Protein AF-A0A8T1V200-F1 (afdb_monomer_lite)

Foldseek 3Di:
DDPLVVLVVQCLPDLVSVLVSCLVPVDLVSVVVCVVVVRDDLVSLLVSLVVLLVVLLPDPDDDPSVVSSLSNNLSCLQVVSHDLVSLLVSLVVCVVSVSVSNNLSSLPRPPDDLVSLLVQLLVCQVVVVVVSNVSSVVSNVVPLVSLLVSLLVCLLVLSLSSVVVSCPPPSCDPVSLVSSLVNNVVNVSVVSVVSSVVD

Sequence (199 aa):
MNHEIYLYSNAQESTSSLVKVLEELPSTRIVKLLRTREQISRESFIRVFQDATRFILKSRHLSYDKRERISLIAILCKEGCVPLDVDENTFQVAAPKRSFPLVKVLLNDSRLSSAFITENLVSAVERGHVGMADTLYKKLRTSCDLIVEEFIKAATDGNIELIKYLSVKREINRETRLTALASAAMNGRDEVVKALKGL

Radius of gyration: 21.35 Å; chains: 1; bounding box: 55×30×60 Å

Structure (mmCIF, N/CA/C/O backbone):
data_AF-A0A8T1V200-F1
#
_entry.id   AF-A0A8T1V200-F1
#
loop_
_atom_site.group_PDB
_atom_site.id
_atom_site.type_symbol
_atom_site.label_atom_id
_atom_site.label_alt_id
_atom_site.label_comp_id
_atom_site.label_asym_id
_atom_site.label_entity_id
_atom_site.label_seq_id
_atom_site.pdbx_PDB_ins_code
_atom_site.Cartn_x
_atom_site.Cartn_y
_atom_site.Cartn_z
_atom_site.occupancy
_atom_site.B_iso_or_equiv
_atom_site.auth_seq_id
_atom_site.auth_comp_id
_atom_site.auth_asym_id
_atom_site.auth_atom_id
_atom_site.pdbx_PDB_model_num
ATOM 1 N N . MET A 1 1 ? -33.621 9.495 29.577 1.00 46.41 1 MET A N 1
ATOM 2 C CA . MET A 1 1 ? -32.282 9.002 29.969 1.00 46.41 1 MET A CA 1
ATOM 3 C C . MET A 1 1 ? -31.769 8.194 28.785 1.00 46.41 1 MET A C 1
ATOM 5 O O . MET A 1 1 ? -32.398 7.204 28.445 1.00 46.41 1 MET A O 1
ATOM 9 N N . ASN A 1 2 ? -30.786 8.708 28.039 1.00 48.47 2 ASN A N 1
ATOM 10 C CA . ASN A 1 2 ? -30.443 8.183 26.710 1.00 48.47 2 ASN A CA 1
ATOM 11 C C . ASN A 1 2 ? -29.865 6.766 26.805 1.00 48.47 2 ASN A C 1
ATOM 13 O O . ASN A 1 2 ? -28.943 6.550 27.584 1.00 48.47 2 ASN A O 1
ATOM 17 N N . HIS A 1 3 ? -30.354 5.844 25.970 1.00 56.53 3 HIS A N 1
ATOM 18 C CA . HIS A 1 3 ? -29.804 4.490 25.787 1.00 56.53 3 HIS A CA 1
ATOM 19 C C . HIS A 1 3 ? -28.275 4.506 25.597 1.00 56.53 3 HIS A C 1
ATOM 21 O O . HIS A 1 3 ? -27.561 3.666 26.133 1.00 56.53 3 HIS A O 1
ATOM 27 N N . GLU A 1 4 ? -27.766 5.548 24.930 1.00 52.66 4 GLU A N 1
ATOM 28 C CA . GLU A 1 4 ? -26.336 5.819 24.785 1.00 52.66 4 GLU A CA 1
ATOM 29 C C . GLU A 1 4 ? -25.618 5.910 26.152 1.00 52.66 4 GLU A C 1
ATOM 31 O O . GLU A 1 4 ? -24.604 5.251 26.341 1.00 52.66 4 GLU A O 1
ATOM 36 N N . ILE A 1 5 ? -26.165 6.635 27.142 1.00 52.75 5 ILE A N 1
ATOM 37 C CA . ILE A 1 5 ? -25.591 6.806 28.501 1.00 52.75 5 ILE A CA 1
ATOM 38 C C . ILE A 1 5 ? -25.517 5.484 29.277 1.00 52.75 5 ILE A C 1
ATOM 40 O O . ILE A 1 5 ? -24.547 5.273 29.999 1.00 52.75 5 ILE A O 1
ATOM 44 N N . TYR A 1 6 ? -26.488 4.586 29.098 1.00 56.22 6 TYR A N 1
ATOM 45 C CA . TYR A 1 6 ? -26.495 3.270 29.747 1.00 56.22 6 TYR A CA 1
ATOM 46 C C . TYR A 1 6 ? -25.455 2.311 29.143 1.00 56.22 6 TYR A C 1
ATOM 48 O O . TYR A 1 6 ? -24.745 1.615 29.865 1.00 56.22 6 TYR A O 1
ATOM 56 N N . LEU A 1 7 ? -25.297 2.320 27.817 1.00 55.44 7 LEU A N 1
ATOM 57 C CA . LEU A 1 7 ? -24.222 1.574 27.156 1.00 55.44 7 LEU A CA 1
ATOM 58 C C . LEU A 1 7 ? -22.831 2.122 27.535 1.00 55.44 7 LEU A C 1
ATOM 60 O O . LEU A 1 7 ? -21.886 1.348 27.691 1.00 55.44 7 LEU A O 1
ATOM 64 N N . TYR A 1 8 ? -22.710 3.438 27.758 1.00 55.16 8 TYR A N 1
ATOM 65 C CA . TYR A 1 8 ? -21.462 4.086 28.177 1.00 55.16 8 TYR A CA 1
ATOM 66 C C . TYR A 1 8 ? -20.955 3.647 29.561 1.00 55.16 8 TYR A C 1
ATOM 68 O O . TYR A 1 8 ? -19.741 3.552 29.728 1.00 55.16 8 TYR A O 1
ATOM 76 N N . SER A 1 9 ? -21.820 3.358 30.542 1.00 54.12 9 SER A N 1
ATOM 77 C CA . SER A 1 9 ? -21.360 2.881 31.861 1.00 54.12 9 SER A CA 1
ATOM 78 C C . SER A 1 9 ? -20.823 1.447 31.810 1.00 54.12 9 SER A C 1
ATOM 80 O O . SER A 1 9 ? -19.842 1.135 32.474 1.00 54.12 9 SER A O 1
ATOM 82 N N . ASN A 1 10 ? -21.395 0.591 30.956 1.00 54.72 10 ASN A N 1
ATOM 83 C CA . ASN A 1 10 ? -20.986 -0.817 30.831 1.00 54.72 10 ASN A CA 1
ATOM 84 C C . ASN A 1 10 ? -19.691 -1.012 30.016 1.00 54.72 10 ASN A C 1
ATOM 86 O O . ASN A 1 10 ? -19.032 -2.049 30.111 1.00 54.72 10 ASN A O 1
ATOM 90 N N . ALA A 1 11 ? -19.312 -0.019 29.209 1.00 52.81 11 ALA A N 1
ATOM 91 C CA . ALA A 1 11 ? -18.084 0.005 28.417 1.00 52.81 11 ALA A CA 1
ATOM 92 C C . ALA A 1 11 ? -16.794 0.068 29.267 1.00 52.81 11 ALA A C 1
ATOM 94 O O . ALA A 1 11 ? -15.734 -0.338 28.793 1.00 52.81 11 ALA A O 1
ATOM 95 N N . GLN A 1 12 ? -16.865 0.549 30.513 1.00 54.22 12 GLN A N 1
ATOM 96 C CA . GLN A 1 12 ? -15.690 0.735 31.375 1.00 54.22 12 GLN A CA 1
ATOM 97 C C . GLN A 1 12 ? -15.079 -0.576 31.906 1.00 54.22 12 GLN A C 1
ATOM 99 O O . GLN A 1 12 ? -13.937 -0.565 32.358 1.00 54.22 12 GLN A O 1
ATOM 104 N N . GLU A 1 13 ? -15.794 -1.706 31.838 1.00 53.69 13 GLU A N 1
ATOM 105 C CA . GLU A 1 13 ? -15.423 -2.912 32.597 1.00 53.69 13 GLU A CA 1
ATOM 106 C C . GLU A 1 13 ? -14.674 -3.991 31.791 1.00 53.69 13 GLU A C 1
ATOM 108 O O . GLU A 1 13 ? -13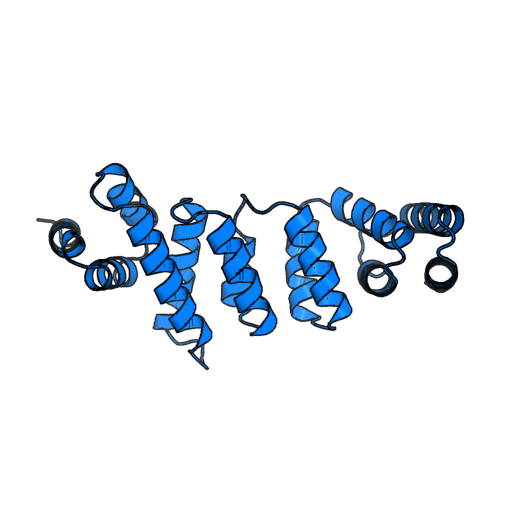.991 -4.825 32.383 1.00 53.69 13 GLU A O 1
ATOM 113 N N . SER A 1 14 ? -14.738 -4.008 30.448 1.00 64.12 14 SER A N 1
ATOM 114 C CA . SER A 1 14 ? -13.972 -4.981 29.645 1.00 64.12 14 SER A CA 1
ATOM 115 C C . SER A 1 14 ? -13.842 -4.615 28.159 1.00 64.12 14 SER A C 1
ATOM 117 O O . SER A 1 14 ? -14.705 -3.954 27.581 1.00 64.12 14 SER A O 1
ATOM 119 N N . THR A 1 15 ? -12.803 -5.131 27.486 1.00 61.62 15 THR A N 1
ATOM 120 C CA . THR A 1 15 ? -12.665 -5.049 26.015 1.00 61.62 15 THR A CA 1
ATOM 121 C C . THR A 1 15 ? -13.856 -5.665 25.278 1.00 61.62 15 THR A C 1
ATOM 123 O O . THR A 1 15 ? -14.227 -5.175 24.218 1.00 61.62 15 THR A O 1
ATOM 126 N N . SER A 1 16 ? -14.482 -6.702 25.843 1.00 64.50 16 SER A N 1
ATOM 127 C CA . SER A 1 16 ? -15.675 -7.358 25.288 1.00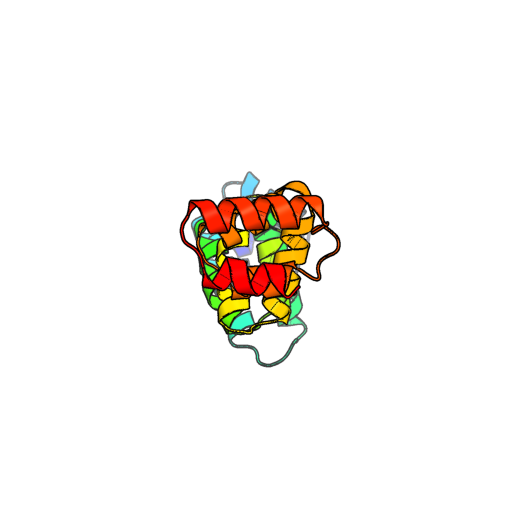 64.50 16 SER A CA 1
ATOM 128 C C . SER A 1 16 ? -16.896 -6.433 25.305 1.00 64.50 16 SER A C 1
ATOM 130 O O . SER A 1 16 ? -17.616 -6.333 24.313 1.00 64.50 16 SER A O 1
ATOM 132 N N . SER A 1 17 ? -17.086 -5.684 26.395 1.00 67.69 17 SER A N 1
ATOM 133 C CA . SER A 1 17 ? -18.144 -4.676 26.508 1.00 67.69 17 SER A CA 1
ATOM 134 C C . SER A 1 17 ? -17.929 -3.526 25.521 1.00 67.69 17 SER A C 1
ATOM 136 O O . SER A 1 17 ? -18.877 -3.086 24.880 1.00 67.69 17 SER A O 1
ATOM 138 N N . LEU A 1 18 ? -16.679 -3.084 25.331 1.00 69.75 18 LEU A N 1
ATOM 139 C CA . LEU A 1 18 ? -16.334 -2.057 24.341 1.00 69.75 18 LEU A CA 1
ATOM 140 C C . LEU A 1 18 ? -16.593 -2.488 22.904 1.00 69.75 18 LEU A C 1
ATOM 142 O O . LEU A 1 18 ? -17.130 -1.700 22.129 1.00 69.75 18 LEU A O 1
ATOM 146 N N . VAL A 1 19 ? -16.229 -3.725 22.554 1.00 64.75 19 VAL A N 1
ATOM 147 C CA . VAL A 1 19 ? -16.535 -4.290 21.236 1.00 64.75 19 VAL A CA 1
ATOM 148 C C . VAL A 1 19 ? -18.046 -4.287 21.015 1.00 64.75 19 VAL A C 1
ATOM 150 O O . VAL A 1 19 ? -18.479 -3.736 20.014 1.00 64.75 19 VAL A O 1
ATOM 153 N N . LYS A 1 20 ? -18.849 -4.774 21.972 1.00 68.62 20 LYS A N 1
ATOM 154 C CA . LYS A 1 20 ? -20.318 -4.783 21.847 1.00 68.62 20 LYS A CA 1
ATOM 155 C C . LYS A 1 20 ? -20.915 -3.388 21.665 1.00 68.62 20 LYS A C 1
ATOM 157 O O . LYS A 1 20 ? -21.710 -3.187 20.759 1.00 68.62 20 LYS A O 1
ATOM 162 N N . VAL A 1 21 ? -20.496 -2.407 22.466 1.00 71.00 21 VAL A N 1
ATOM 163 C CA . VAL A 1 21 ? -20.996 -1.023 22.353 1.00 71.00 21 VAL A CA 1
ATOM 164 C C . VAL A 1 21 ? -20.647 -0.406 20.993 1.00 71.00 21 VAL A C 1
ATOM 166 O O . VAL A 1 21 ? -21.454 0.311 20.404 1.00 71.00 21 VAL A O 1
ATOM 169 N N . LEU A 1 22 ? -19.445 -0.682 20.482 1.00 70.19 22 LEU A N 1
ATOM 170 C CA . LEU A 1 22 ? -18.987 -0.177 19.188 1.00 70.19 22 LEU A CA 1
ATOM 171 C C . LEU A 1 22 ? -19.569 -0.949 17.993 1.00 70.19 22 LEU A C 1
ATOM 173 O O . LEU A 1 22 ? -19.665 -0.378 16.908 1.00 70.19 22 LEU A O 1
ATOM 177 N N . GLU A 1 23 ? -19.951 -2.212 18.183 1.00 65.81 23 GLU A N 1
ATOM 178 C CA . GLU A 1 23 ? -20.675 -3.031 17.204 1.00 65.81 23 GLU A CA 1
ATOM 179 C C . GLU A 1 23 ? -22.155 -2.646 17.121 1.00 65.81 23 GLU A C 1
ATOM 181 O O . GLU A 1 23 ? -22.681 -2.541 16.020 1.00 65.81 23 GLU A O 1
ATOM 186 N N . GLU A 1 24 ? -22.814 -2.364 18.249 1.00 67.44 24 GLU A N 1
ATOM 187 C CA . GLU A 1 24 ? -24.224 -1.951 18.273 1.00 67.44 24 GLU A CA 1
ATOM 188 C C . GLU A 1 24 ? -24.435 -0.561 17.658 1.00 67.44 24 GLU A C 1
ATOM 190 O O . GLU A 1 24 ? -25.491 -0.282 17.089 1.00 67.44 24 GLU A O 1
ATOM 195 N N . LEU A 1 25 ? -23.441 0.330 17.768 1.00 64.19 25 LEU A N 1
ATOM 196 C CA . LEU A 1 25 ? -23.523 1.702 17.268 1.00 64.19 25 LEU A CA 1
ATOM 197 C C . LEU A 1 25 ? -22.182 2.175 16.660 1.00 64.19 25 LEU A C 1
ATOM 199 O O . LEU A 1 25 ? -21.516 3.053 17.223 1.00 64.19 25 LEU A O 1
ATOM 203 N N . PRO A 1 26 ? -21.763 1.660 15.488 1.00 63.88 26 PRO A N 1
ATOM 204 C CA . PRO A 1 26 ? -20.534 2.088 14.826 1.00 63.88 26 PRO A CA 1
ATOM 205 C C . PRO A 1 26 ? -20.693 3.521 14.302 1.00 63.88 26 PRO A C 1
ATOM 207 O O . PRO A 1 26 ? -21.166 3.769 13.193 1.00 63.88 26 PRO A O 1
ATOM 210 N N . SER A 1 27 ? -20.301 4.497 15.122 1.00 69.25 27 SER A N 1
ATOM 211 C CA . SER A 1 27 ? -20.426 5.922 14.818 1.00 69.25 27 SER A CA 1
ATOM 212 C C . SER A 1 27 ? -19.165 6.691 15.190 1.00 69.25 27 SER A C 1
ATOM 214 O O . SER A 1 27 ? -18.647 6.581 16.304 1.00 69.25 27 SER A O 1
ATOM 216 N N . THR A 1 28 ? -18.720 7.562 14.281 1.00 69.50 28 THR A N 1
ATOM 217 C CA . THR A 1 28 ? -17.643 8.536 14.535 1.00 69.50 28 THR A CA 1
ATOM 218 C C . THR A 1 28 ? -17.945 9.400 15.760 1.00 69.50 28 THR A C 1
ATOM 220 O O . THR A 1 28 ? -17.036 9.751 16.508 1.00 69.50 28 THR A O 1
ATOM 223 N N . ARG A 1 29 ? -19.227 9.703 16.016 1.00 69.50 29 ARG A N 1
ATOM 224 C CA . ARG A 1 29 ? -19.669 10.475 17.185 1.00 69.50 29 ARG A CA 1
ATOM 225 C C . ARG A 1 29 ? -19.367 9.743 18.491 1.00 69.50 29 ARG A C 1
ATOM 227 O O . ARG A 1 29 ? -18.877 10.361 19.430 1.00 69.50 29 ARG A O 1
ATOM 234 N N . ILE A 1 30 ? -19.618 8.436 18.533 1.00 72.12 30 ILE A N 1
ATOM 235 C CA . ILE A 1 30 ? -19.393 7.605 19.720 1.00 72.12 30 ILE A CA 1
ATOM 236 C C . ILE A 1 30 ? -17.898 7.441 19.965 1.00 72.12 30 ILE A C 1
ATOM 238 O O . ILE A 1 30 ? -17.448 7.677 21.080 1.00 72.12 30 ILE A O 1
ATOM 242 N N . VAL A 1 31 ? -17.112 7.152 18.926 1.00 76.56 31 VAL A N 1
ATOM 243 C CA . VAL A 1 31 ? -15.650 7.035 19.047 1.00 76.56 31 VAL A CA 1
ATOM 244 C C . VAL A 1 31 ? -15.018 8.337 19.550 1.00 76.56 31 VAL A C 1
ATOM 246 O O . VAL A 1 31 ? -14.194 8.304 20.464 1.00 76.56 31 VAL A O 1
ATOM 249 N N . LYS A 1 32 ? -15.455 9.497 19.041 1.00 73.56 32 LYS A N 1
ATOM 250 C CA . LYS A 1 32 ? -15.007 10.805 19.547 1.00 73.56 32 LYS A CA 1
ATOM 251 C C . LYS A 1 32 ? -15.391 11.027 21.008 1.00 73.56 32 LYS A C 1
ATOM 253 O O . LYS A 1 32 ? -14.535 11.422 21.790 1.00 73.56 32 LYS A O 1
ATOM 258 N N . LEU A 1 33 ? -16.638 10.740 21.391 1.00 72.50 33 LEU A N 1
ATOM 259 C CA . LEU A 1 33 ? -17.098 10.870 22.780 1.00 72.50 33 LEU A CA 1
ATOM 260 C C . LEU A 1 33 ? -16.287 9.993 23.740 1.00 72.50 33 LEU A C 1
ATOM 262 O O . LEU A 1 33 ? -15.877 10.464 24.799 1.00 72.50 33 LEU A O 1
ATOM 266 N N . LEU A 1 34 ? -16.017 8.749 23.343 1.00 73.56 34 LEU A N 1
ATOM 267 C CA . LEU A 1 34 ? -15.198 7.809 24.103 1.00 73.56 34 LEU A CA 1
ATOM 268 C C . LEU A 1 34 ? -13.750 8.293 24.263 1.00 73.56 34 LEU A C 1
ATOM 270 O O . LEU A 1 34 ? -13.156 8.100 25.320 1.00 73.56 34 LEU A O 1
ATOM 274 N N . ARG A 1 35 ? -13.199 8.962 23.243 1.00 72.44 35 ARG A N 1
ATOM 275 C CA . ARG A 1 35 ? -11.848 9.535 23.279 1.00 72.44 35 ARG A CA 1
ATOM 276 C C . ARG A 1 35 ? -11.765 10.798 24.141 1.00 72.44 35 ARG A C 1
ATOM 278 O O . ARG A 1 35 ? -10.820 10.954 24.901 1.00 72.44 35 ARG A O 1
ATOM 285 N N . THR A 1 36 ? -12.740 11.702 24.025 1.00 70.75 36 THR A N 1
ATOM 286 C CA . THR A 1 36 ? -12.745 13.000 24.726 1.00 70.75 36 THR A CA 1
ATOM 287 C C . THR A 1 36 ? -13.047 12.872 26.216 1.00 70.75 36 THR A C 1
ATOM 289 O O . THR A 1 36 ? -12.629 13.722 26.991 1.00 70.75 36 THR A O 1
ATOM 292 N N . ARG A 1 37 ? -13.759 11.824 26.642 1.00 64.31 37 ARG A N 1
ATOM 293 C CA . ARG A 1 37 ? -14.084 11.615 28.061 1.00 64.31 37 ARG A CA 1
ATOM 294 C C . ARG A 1 37 ? -12.975 10.923 28.869 1.00 64.31 37 ARG A C 1
ATOM 296 O O . ARG A 1 37 ? -13.247 10.533 29.994 1.00 64.31 37 ARG A O 1
ATOM 303 N N . GLU A 1 38 ? -11.771 10.750 28.312 1.00 60.12 38 GLU A N 1
ATOM 304 C CA . GLU A 1 38 ? -10.570 10.142 28.938 1.00 60.12 38 GLU A CA 1
ATOM 305 C C . GLU A 1 38 ? -10.728 8.719 29.518 1.00 60.12 38 GLU A C 1
ATOM 307 O O . GLU A 1 38 ? -9.787 8.161 30.072 1.00 60.12 38 GLU A O 1
ATOM 312 N N . GLN A 1 39 ? -11.882 8.070 29.353 1.00 65.00 39 GLN A N 1
ATOM 313 C CA . GLN A 1 39 ? -12.164 6.782 29.999 1.00 65.00 39 GLN A CA 1
ATOM 314 C C . GLN A 1 39 ? -11.653 5.557 29.230 1.00 65.00 39 GLN A C 1
ATOM 316 O O . GLN A 1 39 ? -11.651 4.457 29.778 1.00 65.00 39 GLN A O 1
ATOM 321 N N . ILE A 1 40 ? -11.222 5.709 27.973 1.00 72.12 40 ILE A N 1
ATOM 322 C CA . ILE A 1 40 ? -10.738 4.594 27.150 1.00 72.12 40 ILE A CA 1
ATOM 323 C C . ILE A 1 40 ? -9.321 4.870 26.672 1.00 72.12 40 ILE A C 1
ATOM 325 O O . ILE A 1 40 ? -9.066 5.806 25.914 1.00 72.12 40 ILE A O 1
ATOM 329 N N . SER A 1 41 ? -8.396 4.009 27.092 1.00 78.00 41 SER A N 1
ATOM 330 C CA . SER A 1 41 ? -7.002 4.078 26.675 1.00 78.00 41 SER A CA 1
ATOM 331 C C . SER A 1 41 ? -6.841 3.735 25.190 1.00 78.00 41 SER A C 1
ATOM 333 O O . SER A 1 41 ? -7.602 2.958 24.607 1.00 78.00 41 SER A O 1
ATOM 335 N N . ARG A 1 42 ? -5.781 4.267 24.574 1.00 81.38 42 ARG A N 1
ATOM 336 C CA . ARG A 1 42 ? -5.360 3.895 23.212 1.00 81.38 42 ARG A CA 1
ATOM 337 C C . ARG A 1 42 ? -5.205 2.378 23.052 1.00 81.38 42 ARG A C 1
ATOM 339 O O . ARG A 1 42 ? -5.590 1.816 22.033 1.00 81.38 42 ARG A O 1
ATOM 346 N N . GLU A 1 43 ? -4.697 1.726 24.091 1.00 84.06 43 GLU A N 1
ATOM 347 C CA . GLU A 1 43 ? -4.519 0.276 24.159 1.00 84.06 43 GLU A CA 1
ATOM 348 C C . GLU A 1 43 ? -5.848 -0.485 24.006 1.00 84.06 43 GLU A C 1
ATOM 350 O O . GLU A 1 43 ? -5.921 -1.484 23.292 1.00 84.06 43 GLU A O 1
ATOM 355 N N . SER A 1 44 ? -6.938 0.016 24.590 1.00 82.38 44 SER A N 1
ATOM 356 C CA . SER A 1 44 ? -8.267 -0.575 24.402 1.00 82.38 44 SER A CA 1
ATOM 357 C C . SER A 1 44 ? -8.739 -0.493 22.947 1.00 82.38 44 SER A C 1
ATOM 359 O O . SER A 1 44 ? -9.262 -1.479 22.425 1.00 82.38 44 SER A O 1
ATOM 361 N N . PHE A 1 45 ? -8.508 0.630 22.256 1.00 85.50 45 PHE A N 1
ATOM 362 C CA . PHE A 1 45 ? -8.836 0.754 20.829 1.00 85.50 45 PHE A CA 1
ATOM 363 C C . PHE A 1 45 ? -8.004 -0.191 19.956 1.00 85.50 45 PHE A C 1
ATOM 365 O O . PHE A 1 45 ? -8.553 -0.802 19.040 1.00 85.50 45 PHE A O 1
ATOM 372 N N . ILE A 1 46 ? -6.717 -0.372 20.269 1.00 88.00 46 ILE A N 1
ATOM 373 C CA . ILE A 1 46 ? -5.853 -1.342 19.580 1.00 88.00 46 ILE A CA 1
ATOM 374 C C . ILE A 1 46 ? -6.409 -2.762 19.739 1.00 88.00 46 ILE A C 1
ATOM 376 O O . ILE A 1 46 ? -6.523 -3.490 18.753 1.00 88.00 46 ILE A O 1
ATOM 380 N N . ARG A 1 47 ? -6.833 -3.155 20.945 1.00 86.69 47 ARG A N 1
ATOM 381 C CA . ARG A 1 47 ? -7.416 -4.488 21.179 1.00 86.69 47 ARG A CA 1
ATOM 382 C C . ARG A 1 47 ? -8.723 -4.700 20.421 1.00 86.69 47 ARG A C 1
ATOM 384 O O . ARG A 1 47 ? -8.891 -5.754 19.809 1.00 86.69 47 ARG A O 1
ATOM 391 N N . VAL A 1 48 ? -9.621 -3.710 20.427 1.00 87.19 48 VAL A N 1
ATOM 392 C CA . VAL A 1 48 ? -10.876 -3.736 19.648 1.00 87.19 48 VAL A CA 1
ATOM 393 C C . VAL A 1 48 ? -10.571 -3.905 18.158 1.00 87.19 48 VAL A C 1
ATOM 395 O O . VAL A 1 48 ? -11.133 -4.776 17.495 1.00 87.19 48 VAL A O 1
ATOM 398 N N . PHE A 1 49 ? -9.628 -3.119 17.642 1.00 90.94 49 PHE A N 1
ATOM 399 C CA . PHE A 1 49 ? -9.200 -3.170 16.250 1.00 90.94 49 PHE A CA 1
ATOM 400 C C . PHE A 1 49 ? -8.628 -4.541 15.864 1.00 90.94 49 PHE A C 1
ATOM 402 O O . PHE A 1 49 ? -9.001 -5.127 14.842 1.00 90.94 49 PHE A O 1
ATOM 409 N N . GLN A 1 50 ? -7.733 -5.084 16.690 1.00 90.75 50 GLN A N 1
ATOM 410 C CA . GLN A 1 50 ? -7.124 -6.393 16.466 1.00 90.75 50 GLN A CA 1
ATOM 411 C C . GLN A 1 50 ? -8.161 -7.517 16.540 1.00 90.75 50 GLN A C 1
ATOM 413 O O . GLN A 1 50 ? -8.081 -8.477 15.771 1.00 90.75 50 GLN A O 1
ATOM 418 N N . ASP A 1 51 ? -9.147 -7.414 17.435 1.00 89.19 51 ASP A N 1
ATOM 419 C CA . ASP A 1 51 ? -10.231 -8.389 17.529 1.00 89.19 51 ASP A CA 1
ATOM 420 C C . ASP A 1 51 ? -11.137 -8.376 16.294 1.00 89.19 51 ASP A C 1
ATOM 422 O O . ASP A 1 51 ? -11.370 -9.424 15.680 1.00 89.19 51 ASP A O 1
ATOM 426 N N . ALA A 1 52 ? -11.556 -7.186 15.858 1.00 90.12 52 ALA A N 1
ATOM 427 C CA . ALA A 1 52 ? -12.290 -6.991 14.612 1.00 90.12 52 ALA A CA 1
ATOM 428 C C . ALA A 1 52 ? -11.522 -7.574 13.415 1.00 90.12 52 ALA A C 1
ATOM 430 O O . ALA A 1 52 ? -12.065 -8.369 12.644 1.00 90.12 52 ALA A O 1
ATOM 431 N N . THR A 1 53 ? -10.227 -7.269 13.319 1.00 92.00 53 THR A N 1
ATOM 432 C CA . THR A 1 53 ? -9.331 -7.775 12.274 1.00 92.00 53 THR A CA 1
ATOM 433 C C . THR A 1 53 ? -9.246 -9.301 12.286 1.00 92.00 53 THR A C 1
ATOM 435 O O . THR A 1 53 ? -9.451 -9.946 11.254 1.00 92.00 53 THR A O 1
ATOM 438 N N . ARG A 1 54 ? -8.987 -9.913 13.450 1.00 91.06 54 ARG A N 1
ATOM 439 C CA . ARG A 1 54 ? -8.900 -11.376 13.590 1.00 91.06 54 ARG A CA 1
ATOM 440 C C . ARG A 1 54 ? -10.191 -12.059 13.152 1.00 91.06 54 ARG A C 1
ATOM 442 O O . ARG A 1 54 ? -10.119 -13.069 12.453 1.00 91.06 54 ARG A O 1
ATOM 449 N N . PHE A 1 55 ? -11.346 -11.512 13.526 1.00 89.38 55 PHE A N 1
ATOM 450 C CA . PHE A 1 55 ? -12.643 -12.025 13.091 1.00 89.38 55 PHE A CA 1
ATOM 451 C C . PHE A 1 55 ? -12.783 -11.959 11.565 1.00 89.38 55 PHE A C 1
ATOM 453 O O . PHE A 1 55 ? -13.004 -12.982 10.920 1.00 89.38 55 PHE A O 1
ATOM 460 N N . ILE A 1 56 ? -12.557 -10.785 10.962 1.00 91.06 56 ILE A N 1
ATOM 461 C CA . ILE A 1 56 ? -12.680 -10.571 9.509 1.00 91.06 56 ILE A CA 1
ATOM 462 C C . ILE A 1 56 ? -11.808 -11.554 8.722 1.00 91.06 56 ILE A C 1
ATOM 464 O O . ILE A 1 56 ? -12.256 -12.103 7.712 1.00 91.06 56 ILE A O 1
ATOM 468 N N . LEU A 1 57 ? -10.572 -11.775 9.176 1.00 90.25 57 LEU A N 1
ATOM 469 C CA . LEU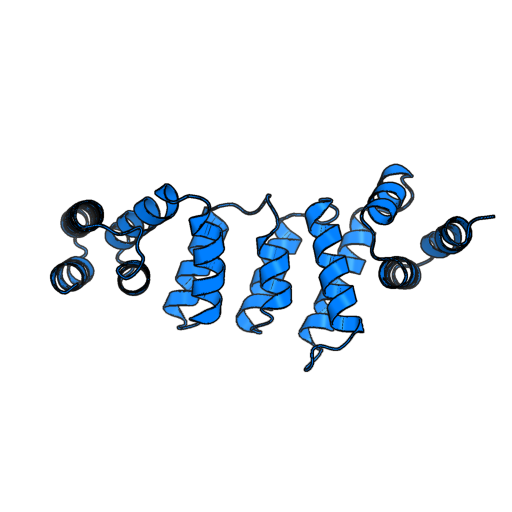 A 1 57 ? -9.608 -12.643 8.502 1.00 90.25 57 LEU A CA 1
ATOM 470 C C . LEU A 1 57 ? -9.887 -14.142 8.683 1.00 90.25 57 LEU A C 1
ATOM 472 O O . LEU A 1 57 ? -9.393 -14.934 7.881 1.00 90.25 57 LEU A O 1
ATOM 476 N N . LYS A 1 58 ? -10.637 -14.545 9.716 1.00 90.19 58 LYS A N 1
ATOM 477 C CA . LYS A 1 58 ? -11.086 -15.937 9.917 1.00 90.19 58 LYS A CA 1
ATOM 478 C C . LYS A 1 58 ? -12.398 -16.234 9.183 1.00 90.19 58 LYS A C 1
ATOM 480 O O . LYS A 1 58 ? -12.628 -17.371 8.774 1.00 90.19 58 LYS A O 1
ATOM 485 N N . SER A 1 59 ? -13.244 -15.225 8.990 1.00 86.19 59 SER A N 1
ATOM 486 C CA . SER A 1 59 ? -14.561 -15.378 8.371 1.00 86.19 59 SER A CA 1
ATOM 487 C C . SER A 1 59 ? -14.475 -15.637 6.865 1.00 86.19 59 SER A C 1
ATOM 489 O O . SER A 1 59 ? -14.020 -14.782 6.097 1.00 86.19 59 SER A O 1
ATOM 491 N N . ARG A 1 60 ? -14.984 -16.800 6.434 1.00 79.50 60 ARG A N 1
ATOM 492 C CA . ARG A 1 60 ? -14.997 -17.255 5.028 1.00 79.50 60 ARG A CA 1
ATOM 493 C C . ARG A 1 60 ? -15.944 -16.454 4.129 1.00 79.50 60 ARG A C 1
ATOM 495 O O . ARG A 1 60 ? -15.648 -16.261 2.956 1.00 79.50 60 ARG A O 1
ATOM 502 N N . HIS A 1 61 ? -17.049 -15.953 4.681 1.00 81.06 61 HIS A N 1
ATOM 503 C CA . HIS A 1 61 ? -18.088 -15.232 3.938 1.00 81.06 61 HIS A CA 1
ATOM 504 C C . HIS A 1 61 ? -18.256 -13.793 4.440 1.00 81.06 61 HIS A C 1
ATOM 506 O O . HIS A 1 61 ? -17.850 -13.453 5.552 1.00 81.06 61 HIS A O 1
ATOM 512 N N . LEU A 1 62 ? -18.843 -12.934 3.602 1.00 76.88 62 LEU A N 1
ATOM 513 C CA . LEU A 1 62 ? -19.182 -11.553 3.951 1.00 76.88 62 LEU A CA 1
ATOM 514 C C . LEU A 1 62 ? -20.521 -11.497 4.703 1.00 76.88 62 LEU A C 1
ATOM 516 O O . LEU A 1 62 ? -21.537 -11.098 4.132 1.00 76.88 62 LEU A O 1
ATOM 520 N N . SER A 1 63 ? -20.506 -11.920 5.970 1.00 84.94 63 SER A N 1
ATOM 521 C CA . SER A 1 63 ? -21.650 -11.800 6.882 1.00 84.94 63 SER A CA 1
ATOM 522 C C . SER A 1 63 ? -21.925 -10.343 7.269 1.00 84.94 63 SER A C 1
ATOM 524 O O . SER A 1 63 ? -21.097 -9.458 7.030 1.00 84.94 63 SER A O 1
ATOM 526 N N . TYR A 1 64 ? -23.092 -10.107 7.870 1.00 79.94 64 TYR A N 1
ATOM 527 C CA . TYR A 1 64 ? -23.462 -8.823 8.463 1.00 79.94 64 TYR A CA 1
ATOM 528 C C . TYR A 1 64 ? -22.406 -8.357 9.480 1.00 79.94 64 TYR A C 1
ATOM 530 O O . TYR A 1 64 ? -21.785 -7.317 9.268 1.00 79.94 64 TYR A O 1
ATOM 538 N N . ASP A 1 65 ? -22.057 -9.213 10.443 1.00 81.38 65 ASP A N 1
ATOM 539 C CA . ASP A 1 65 ? -21.042 -8.932 11.471 1.00 81.38 65 ASP A CA 1
ATOM 540 C C . ASP A 1 65 ? -19.676 -8.575 10.863 1.00 81.38 65 ASP A C 1
ATOM 542 O O . ASP A 1 65 ? -18.944 -7.712 11.351 1.00 81.38 65 ASP A O 1
ATOM 546 N N . LYS A 1 66 ? -19.312 -9.212 9.737 1.00 85.81 66 LYS A N 1
ATOM 547 C CA . LYS A 1 66 ? -18.066 -8.889 9.029 1.00 85.81 66 LYS A CA 1
ATOM 548 C C . LYS A 1 66 ? -18.105 -7.471 8.458 1.00 85.81 66 LYS A C 1
ATOM 550 O O . LYS A 1 66 ? -17.078 -6.798 8.476 1.00 85.81 66 LYS A O 1
ATOM 555 N N . ARG A 1 67 ? -19.252 -7.013 7.942 1.00 85.44 67 ARG A N 1
ATOM 556 C CA . ARG A 1 67 ? -19.413 -5.645 7.418 1.00 85.44 67 ARG A CA 1
ATOM 557 C C . ARG A 1 67 ? -19.365 -4.615 8.538 1.00 85.44 67 ARG A C 1
ATOM 559 O O . ARG A 1 67 ? -18.683 -3.611 8.372 1.00 85.44 67 ARG A O 1
ATOM 566 N N . GLU A 1 68 ? -20.015 -4.879 9.667 1.00 84.69 68 GLU A N 1
ATOM 567 C CA . GLU A 1 68 ? -19.963 -3.990 10.833 1.00 84.69 68 GLU A CA 1
ATOM 568 C C . GLU A 1 68 ? -18.540 -3.839 11.362 1.00 84.69 68 GLU A C 1
ATOM 570 O O . GLU A 1 68 ? -18.068 -2.721 11.550 1.00 84.69 68 GLU A O 1
ATOM 575 N N . ARG A 1 69 ? -17.796 -4.944 11.481 1.00 87.56 69 ARG A N 1
ATOM 576 C CA . ARG A 1 69 ? -16.386 -4.900 11.892 1.00 87.56 69 ARG A CA 1
ATOM 577 C C . ARG A 1 69 ? -15.490 -4.170 10.888 1.00 87.56 69 ARG A C 1
ATOM 579 O O . ARG A 1 69 ? -14.554 -3.490 11.300 1.00 87.56 69 ARG A O 1
ATOM 586 N N . ILE A 1 70 ? -15.772 -4.259 9.584 1.00 90.38 70 ILE A N 1
ATOM 587 C CA . ILE A 1 70 ? -15.079 -3.452 8.562 1.00 90.38 70 ILE A CA 1
ATOM 588 C C . ILE A 1 70 ? -15.383 -1.958 8.760 1.00 90.38 70 ILE A C 1
ATOM 590 O O . ILE A 1 70 ? -14.462 -1.142 8.725 1.00 90.38 70 ILE A O 1
ATOM 594 N N . SER A 1 71 ? -16.647 -1.597 9.000 1.00 89.25 71 SER A N 1
ATOM 595 C CA . SER A 1 71 ? -17.061 -0.218 9.294 1.00 89.25 71 SER A CA 1
ATOM 596 C C . SER A 1 71 ? -16.423 0.318 10.576 1.00 89.25 71 SER A C 1
ATOM 598 O O . SER A 1 71 ? -15.956 1.455 10.600 1.00 89.25 71 SER A O 1
ATOM 600 N N . LEU A 1 72 ? -16.340 -0.509 11.619 1.00 87.56 72 LEU A N 1
ATOM 601 C CA . LEU A 1 72 ? -15.669 -0.179 12.870 1.00 87.56 72 LEU A CA 1
ATOM 602 C C . LEU A 1 72 ? -14.188 0.138 12.637 1.00 87.56 72 LEU A C 1
ATOM 604 O O . LEU A 1 72 ? -13.729 1.207 13.031 1.00 87.56 72 LEU A O 1
ATOM 608 N N . ILE A 1 73 ? -13.460 -0.740 11.938 1.00 91.06 73 ILE A N 1
ATOM 609 C CA . ILE A 1 73 ? -12.057 -0.499 11.567 1.00 91.06 73 ILE A CA 1
ATOM 610 C C . ILE A 1 73 ? -11.924 0.821 10.801 1.00 91.06 73 ILE A C 1
ATOM 612 O O . ILE A 1 73 ? -11.064 1.629 11.137 1.00 91.06 73 ILE A O 1
ATOM 616 N N . ALA A 1 74 ? -12.813 1.093 9.841 1.00 90.88 74 ALA A N 1
ATOM 617 C CA . ALA A 1 74 ? -12.769 2.331 9.065 1.00 90.88 74 ALA A CA 1
ATOM 618 C C . ALA A 1 74 ? -12.893 3.585 9.937 1.00 90.88 74 ALA A C 1
ATOM 620 O O . ALA A 1 74 ? -12.181 4.565 9.715 1.00 90.88 74 ALA A O 1
ATOM 621 N N . ILE A 1 75 ? -13.772 3.554 10.940 1.00 87.81 75 ILE A N 1
ATOM 622 C CA . ILE A 1 75 ? -13.927 4.654 11.893 1.00 87.81 75 ILE A CA 1
ATOM 623 C C . ILE A 1 75 ? -12.674 4.783 12.767 1.00 87.81 75 ILE A C 1
ATOM 625 O O . ILE A 1 75 ? -12.186 5.896 12.951 1.00 87.81 75 ILE A O 1
ATOM 629 N N . LEU A 1 76 ? -12.127 3.673 13.272 1.00 89.38 76 LEU A N 1
ATOM 630 C CA . LEU A 1 76 ? -10.941 3.690 14.135 1.00 89.38 76 LEU A CA 1
ATOM 631 C C . LEU A 1 76 ? -9.693 4.230 13.418 1.00 89.38 76 LEU A C 1
ATOM 633 O O . LEU A 1 76 ? -8.975 5.034 14.015 1.00 89.38 76 LEU A O 1
ATOM 637 N N . CYS A 1 77 ? -9.465 3.852 12.153 1.00 90.00 77 CYS A N 1
ATOM 638 C CA . CYS A 1 77 ? -8.392 4.419 11.324 1.00 90.00 77 CYS A CA 1
ATOM 639 C C . CYS A 1 77 ? -8.618 5.921 11.101 1.00 90.00 77 CYS A C 1
ATOM 641 O O . CYS A 1 77 ? -7.749 6.741 11.389 1.00 90.00 77 CYS A O 1
ATOM 643 N N . LYS A 1 78 ? -9.827 6.302 10.654 1.00 87.81 78 LYS A N 1
ATOM 644 C CA . LYS A 1 78 ? -10.177 7.696 10.332 1.00 87.81 78 LYS A CA 1
ATOM 645 C C . LYS A 1 78 ? -10.012 8.643 11.519 1.00 87.81 78 LYS A C 1
ATOM 647 O O . LYS A 1 78 ? -9.591 9.782 11.345 1.00 87.81 78 LYS A O 1
ATOM 652 N N . GLU A 1 79 ? -10.373 8.191 12.714 1.00 86.00 79 GLU A N 1
ATOM 653 C CA . GLU A 1 79 ? -10.263 8.986 13.939 1.00 86.00 79 GLU A CA 1
ATOM 654 C C . GLU A 1 79 ? -8.857 8.921 14.566 1.00 86.00 79 GLU A C 1
ATOM 656 O O . GLU A 1 79 ? -8.612 9.568 15.587 1.00 86.00 79 GLU A O 1
ATOM 661 N N . GLY A 1 80 ? -7.919 8.168 13.977 1.00 87.19 80 GLY A N 1
ATOM 662 C CA . GLY A 1 80 ? -6.554 8.018 14.484 1.00 87.19 80 GLY A CA 1
ATOM 663 C C . GLY A 1 80 ? -6.487 7.317 15.843 1.00 87.19 80 GLY A C 1
ATOM 664 O O . GLY A 1 80 ? -5.594 7.595 16.643 1.00 87.19 80 GLY A O 1
ATOM 665 N N . CYS A 1 81 ? -7.453 6.442 16.141 1.00 87.06 81 CYS A N 1
ATOM 666 C CA . CYS A 1 81 ? -7.529 5.715 17.412 1.00 87.06 81 CYS A CA 1
ATOM 667 C C . CYS A 1 81 ? -6.445 4.640 17.541 1.00 87.06 81 CYS A C 1
ATOM 669 O O . CYS A 1 81 ? -6.074 4.270 18.656 1.00 87.06 81 CYS A O 1
ATOM 671 N N . VAL A 1 82 ? -5.924 4.158 16.414 1.00 89.00 82 VAL A N 1
ATOM 672 C CA . VAL A 1 82 ? -4.837 3.180 16.355 1.00 89.00 82 VAL A CA 1
ATOM 673 C C . VAL A 1 82 ? -3.556 3.817 15.806 1.00 89.00 82 VAL A C 1
ATOM 675 O O . VAL A 1 82 ? -3.625 4.743 14.997 1.00 89.00 82 VAL A O 1
ATOM 678 N N . PRO A 1 83 ? -2.369 3.404 16.281 1.00 89.81 83 PRO A N 1
ATOM 679 C CA . PRO A 1 83 ? -1.093 3.745 15.651 1.00 89.81 83 PRO A CA 1
ATOM 680 C C . PRO A 1 83 ? -1.023 3.345 14.167 1.00 89.81 83 PRO A C 1
ATOM 682 O O . PRO A 1 83 ? -1.647 2.367 13.770 1.00 89.81 83 PRO A O 1
ATOM 685 N N . LEU A 1 84 ? -0.248 4.082 13.362 1.00 89.00 84 LEU A N 1
ATOM 686 C CA . LEU A 1 84 ? -0.089 3.800 11.927 1.00 89.00 84 LEU A CA 1
ATOM 687 C C . LEU A 1 84 ? 0.556 2.429 11.674 1.00 89.00 84 LEU A C 1
ATOM 689 O O . LEU A 1 84 ? 0.124 1.702 10.788 1.00 89.00 84 LEU A O 1
ATOM 693 N N . ASP A 1 85 ? 1.525 2.037 12.498 1.00 89.88 85 ASP A N 1
ATOM 694 C CA . ASP A 1 85 ? 2.183 0.729 12.433 1.00 89.88 85 ASP A CA 1
ATOM 695 C C . ASP A 1 85 ? 1.198 -0.430 12.651 1.00 89.88 85 ASP A C 1
ATOM 697 O O . ASP A 1 85 ? 1.362 -1.508 12.080 1.00 89.88 85 ASP A O 1
ATOM 701 N N . VAL A 1 86 ? 0.118 -0.219 13.413 1.00 88.62 86 VAL A N 1
ATOM 702 C CA . VAL A 1 86 ? -0.954 -1.217 13.554 1.00 88.62 86 VAL A CA 1
ATOM 703 C C . VAL A 1 86 ? -1.737 -1.372 12.246 1.00 88.62 86 VAL A C 1
ATOM 705 O O . VAL A 1 86 ? -2.054 -2.503 11.866 1.00 88.62 86 VAL A O 1
ATOM 708 N N . ASP A 1 87 ? -2.016 -0.277 11.536 1.00 86.81 87 ASP A N 1
ATOM 709 C CA . ASP A 1 87 ? -2.701 -0.308 10.238 1.00 86.81 87 ASP A CA 1
ATOM 710 C C . ASP A 1 87 ? -1.826 -0.950 9.154 1.00 86.81 87 ASP A C 1
ATOM 712 O O . ASP A 1 87 ? -2.295 -1.824 8.419 1.00 86.81 87 ASP A O 1
ATOM 716 N N . GLU A 1 88 ? -0.543 -0.585 9.098 1.00 89.44 88 GLU A N 1
AT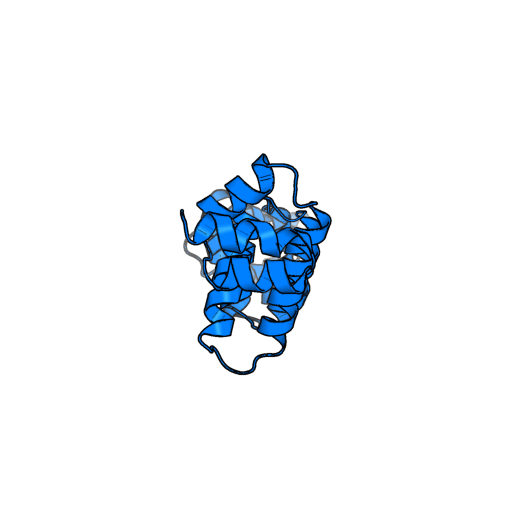OM 717 C CA . GLU A 1 88 ? 0.440 -1.140 8.161 1.00 89.44 88 GLU A CA 1
ATOM 718 C C . GLU A 1 88 ? 0.640 -2.647 8.375 1.00 89.44 88 GLU A C 1
ATOM 720 O O . GLU A 1 88 ? 0.506 -3.434 7.432 1.00 89.44 88 GLU A O 1
ATOM 725 N N . ASN A 1 89 ? 0.845 -3.084 9.624 1.00 90.00 89 ASN A N 1
ATOM 726 C CA . ASN A 1 89 ? 0.937 -4.508 9.964 1.00 90.00 89 ASN A CA 1
ATOM 727 C C . ASN A 1 89 ? -0.345 -5.259 9.576 1.00 90.00 89 ASN A C 1
ATOM 729 O O . ASN A 1 89 ? -0.314 -6.376 9.052 1.00 90.00 89 ASN A O 1
ATOM 733 N N . THR A 1 90 ? -1.503 -4.637 9.792 1.00 91.62 90 THR A N 1
ATOM 734 C CA . THR A 1 90 ? -2.791 -5.240 9.443 1.00 91.62 90 THR A CA 1
ATOM 735 C C . THR A 1 90 ? -2.976 -5.351 7.935 1.00 91.62 90 THR A C 1
ATOM 737 O O . THR A 1 90 ? -3.499 -6.363 7.454 1.00 91.62 90 THR A O 1
ATOM 740 N N . PHE A 1 91 ? -2.490 -4.373 7.171 1.00 92.56 91 PHE A N 1
ATOM 741 C CA . PHE A 1 91 ? -2.469 -4.424 5.715 1.00 92.56 91 PHE A CA 1
ATOM 742 C C . PHE A 1 91 ? -1.636 -5.612 5.227 1.00 92.56 91 PHE A C 1
ATOM 744 O O . PHE A 1 91 ? -2.127 -6.416 4.429 1.00 92.56 91 PHE A O 1
ATOM 751 N N . GLN A 1 92 ? -0.423 -5.776 5.764 1.00 89.12 92 GLN A N 1
ATOM 752 C CA . GLN A 1 92 ? 0.492 -6.861 5.398 1.00 89.12 92 GLN A CA 1
ATOM 753 C C . GLN A 1 92 ? -0.100 -8.254 5.658 1.00 89.12 92 GLN A C 1
ATOM 755 O O . GLN A 1 92 ? 0.165 -9.189 4.905 1.00 89.12 92 GLN A O 1
ATOM 760 N N . VAL A 1 93 ? -0.958 -8.408 6.673 1.00 89.06 93 VAL A N 1
ATOM 761 C CA . VAL A 1 93 ? -1.661 -9.675 6.941 1.00 89.06 93 VAL A CA 1
ATOM 762 C C . VAL A 1 93 ? -2.918 -9.835 6.071 1.00 89.06 93 VAL A C 1
ATOM 764 O O . VAL A 1 93 ? -3.258 -10.949 5.654 1.00 89.06 93 VAL A O 1
ATOM 767 N N . ALA A 1 94 ? -3.640 -8.748 5.793 1.00 89.50 94 ALA A N 1
ATOM 768 C CA . ALA A 1 94 ? -4.901 -8.777 5.053 1.00 89.50 94 ALA A CA 1
ATOM 769 C C . ALA A 1 94 ? -4.715 -8.945 3.538 1.00 89.50 94 ALA A C 1
ATOM 771 O O . ALA A 1 94 ? -5.527 -9.625 2.893 1.00 89.50 94 ALA A O 1
ATOM 772 N N . ALA A 1 95 ? -3.661 -8.351 2.973 1.00 87.44 95 ALA A N 1
ATOM 773 C CA . ALA A 1 95 ? -3.404 -8.351 1.539 1.00 87.44 95 ALA A CA 1
ATOM 774 C C . ALA A 1 95 ? -3.151 -9.764 0.971 1.00 87.44 95 ALA A C 1
ATOM 776 O O . ALA A 1 95 ? -3.857 -10.142 0.029 1.00 87.44 95 ALA A O 1
ATOM 777 N N . PRO A 1 96 ? -2.280 -10.612 1.560 1.00 84.00 96 PRO A N 1
ATOM 778 C CA . PRO A 1 96 ? -2.080 -11.991 1.104 1.00 84.00 96 PRO A CA 1
ATOM 779 C C . PRO A 1 96 ? -3.336 -12.855 1.246 1.00 84.00 96 PRO A C 1
ATOM 781 O O . PRO A 1 96 ? -3.587 -13.741 0.434 1.00 84.00 96 PRO A O 1
ATOM 784 N N . LYS A 1 97 ? -4.175 -12.564 2.248 1.00 84.69 97 LYS A N 1
ATOM 785 C CA . LYS A 1 97 ? -5.464 -13.238 2.467 1.00 84.69 97 LYS A CA 1
ATOM 786 C C . LYS A 1 97 ? -6.568 -12.760 1.521 1.00 84.69 97 LYS A C 1
ATOM 788 O O . LYS A 1 97 ? -7.701 -13.227 1.630 1.00 84.69 97 LYS A O 1
ATOM 793 N N . ARG A 1 98 ? -6.261 -11.829 0.608 1.00 81.94 98 ARG A N 1
ATOM 794 C CA . ARG A 1 98 ? -7.180 -11.285 -0.406 1.00 81.94 98 ARG A CA 1
ATOM 795 C C . ARG A 1 98 ? -8.469 -10.723 0.203 1.00 81.94 98 ARG A C 1
ATOM 797 O O . ARG A 1 98 ? -9.524 -10.727 -0.431 1.00 81.94 98 ARG A O 1
ATOM 804 N N . SER A 1 99 ? -8.388 -10.199 1.430 1.00 86.50 99 SER A N 1
ATOM 805 C CA . SER A 1 99 ? -9.509 -9.531 2.097 1.00 86.50 99 SER A CA 1
ATOM 806 C C . SER A 1 99 ? -9.669 -8.107 1.552 1.00 86.50 99 SER A C 1
ATOM 808 O O . SER A 1 99 ? -9.394 -7.123 2.238 1.00 86.50 99 SER A O 1
ATOM 810 N N . PHE A 1 100 ? -10.094 -7.987 0.289 1.00 87.00 100 PHE A N 1
ATOM 811 C CA . PHE A 1 100 ? -10.200 -6.703 -0.416 1.00 87.00 100 PHE A CA 1
ATOM 812 C C . PHE A 1 100 ? -11.007 -5.627 0.329 1.00 87.00 100 PHE A C 1
ATOM 814 O O . PHE A 1 100 ? -10.584 -4.473 0.296 1.00 87.00 100 PHE A O 1
ATOM 821 N N . PRO A 1 101 ? -12.130 -5.935 1.013 1.00 90.00 101 PRO A N 1
ATOM 822 C CA . PRO A 1 101 ? -12.855 -4.923 1.781 1.00 90.00 101 PRO A CA 1
ATOM 823 C C . PRO A 1 101 ? -12.024 -4.318 2.919 1.00 90.00 101 PRO A C 1
ATOM 825 O O . PRO A 1 101 ? -12.020 -3.103 3.081 1.00 90.00 101 PRO A O 1
ATOM 828 N N . LEU A 1 102 ? -11.285 -5.150 3.661 1.00 91.94 102 LEU A N 1
ATOM 829 C CA . LEU A 1 102 ? -10.424 -4.683 4.749 1.00 91.94 102 LEU A CA 1
ATOM 830 C C . LEU A 1 102 ? -9.258 -3.857 4.200 1.00 91.94 102 LEU A C 1
ATOM 832 O O . LEU A 1 102 ? -9.019 -2.748 4.651 1.00 91.94 102 LEU A O 1
ATOM 836 N N . VAL A 1 103 ? -8.596 -4.358 3.159 1.00 92.88 103 VAL A N 1
ATOM 837 C CA . VAL A 1 103 ? -7.493 -3.669 2.470 1.00 92.88 103 VAL A CA 1
ATOM 838 C C . VAL A 1 103 ? -7.920 -2.285 1.974 1.00 92.88 103 VAL A C 1
ATOM 840 O O . VAL A 1 103 ? -7.198 -1.315 2.174 1.00 92.88 103 VAL A O 1
ATOM 843 N N . LYS A 1 104 ? -9.108 -2.165 1.369 1.00 91.75 104 LYS A N 1
ATOM 844 C CA . LYS A 1 104 ? -9.648 -0.872 0.918 1.00 91.75 104 LYS A CA 1
ATOM 845 C C . LYS A 1 104 ? -9.853 0.110 2.066 1.00 91.75 104 LYS A C 1
ATOM 847 O O . LYS A 1 104 ? -9.606 1.295 1.885 1.00 91.75 104 LYS A O 1
ATOM 852 N N . VAL A 1 105 ? -10.318 -0.372 3.218 1.00 92.62 105 VAL A N 1
ATOM 853 C CA . VAL A 1 105 ? -10.480 0.468 4.407 1.00 92.62 105 VAL A CA 1
ATOM 854 C C . VAL A 1 105 ? -9.129 0.972 4.902 1.00 92.62 105 VAL A C 1
ATOM 856 O O . VAL A 1 105 ? -8.986 2.173 5.101 1.00 92.62 105 VAL A O 1
ATOM 859 N N . LEU A 1 106 ? -8.137 0.090 5.023 1.00 93.25 106 LEU A N 1
ATOM 860 C CA . LEU A 1 106 ? -6.797 0.469 5.479 1.00 93.25 106 LEU A CA 1
ATOM 861 C C . LEU A 1 106 ? -6.146 1.473 4.522 1.00 93.25 106 LEU A C 1
ATOM 863 O O . LEU A 1 106 ? -5.601 2.475 4.961 1.00 93.25 106 LEU A O 1
ATOM 867 N N . LEU A 1 107 ? -6.289 1.278 3.206 1.00 92.06 107 LEU A N 1
ATOM 868 C CA . LEU A 1 107 ? -5.774 2.218 2.202 1.00 92.06 107 LEU A CA 1
ATOM 869 C C . LEU A 1 107 ? -6.449 3.592 2.227 1.00 92.06 107 LEU A C 1
ATOM 871 O O . LEU A 1 107 ? -5.925 4.533 1.631 1.00 92.06 107 LEU A O 1
ATOM 875 N N . ASN A 1 108 ? -7.602 3.740 2.879 1.00 89.75 108 ASN A N 1
ATOM 876 C CA . ASN A 1 108 ? -8.238 5.043 3.051 1.00 89.75 108 ASN A CA 1
ATOM 877 C C . ASN A 1 108 ? -7.645 5.849 4.208 1.00 89.75 108 ASN A C 1
ATOM 879 O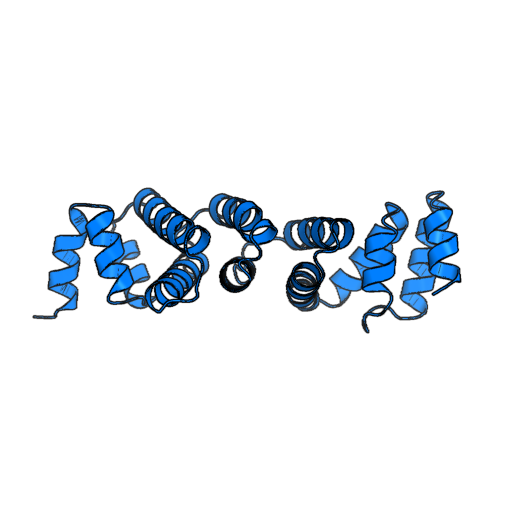 O . ASN A 1 108 ? -7.991 7.023 4.342 1.00 89.75 108 ASN A O 1
ATOM 883 N N . ASP A 1 109 ? -6.740 5.273 4.998 1.00 88.81 109 ASP A N 1
ATOM 884 C CA . ASP A 1 109 ? -6.004 6.029 5.996 1.00 88.81 109 ASP A CA 1
ATOM 885 C C . ASP A 1 109 ? -5.099 7.069 5.318 1.00 88.81 109 ASP A C 1
ATOM 887 O O . ASP A 1 109 ? -4.270 6.752 4.461 1.00 88.81 109 ASP A O 1
ATOM 891 N N . SER A 1 110 ? -5.292 8.340 5.666 1.00 87.00 110 SER A N 1
ATOM 892 C CA . SER A 1 110 ? -4.534 9.459 5.099 1.00 87.00 110 SER A CA 1
ATOM 893 C C . SER A 1 110 ? -3.102 9.545 5.623 1.00 87.00 110 SER A C 1
ATOM 895 O O . SER A 1 110 ? -2.318 10.320 5.088 1.00 87.00 110 SER A O 1
ATOM 897 N N . ARG A 1 111 ? -2.769 8.798 6.680 1.00 88.44 111 ARG A N 1
ATOM 898 C CA . ARG A 1 111 ? -1.431 8.764 7.280 1.00 88.44 111 ARG A CA 1
ATOM 899 C C . ARG A 1 111 ? -0.472 7.851 6.515 1.00 88.44 111 ARG A C 1
ATOM 901 O O . ARG A 1 111 ? 0.731 7.955 6.721 1.00 88.44 111 ARG A O 1
ATOM 908 N N . LEU A 1 112 ? -0.985 6.974 5.646 1.00 90.00 112 LEU A N 1
ATOM 909 C CA . LEU A 1 112 ? -0.156 6.104 4.813 1.00 90.00 112 LEU A CA 1
ATOM 910 C C . LEU A 1 112 ? 0.667 6.925 3.822 1.00 90.00 112 LEU A C 1
ATOM 912 O O . LEU A 1 112 ? 0.134 7.752 3.079 1.00 90.00 112 LEU A O 1
ATOM 916 N N . SER A 1 113 ? 1.969 6.653 3.789 1.00 91.25 113 SER A N 1
ATOM 917 C CA . SER A 1 113 ? 2.885 7.300 2.854 1.00 91.25 113 SER A CA 1
ATOM 918 C C . SER A 1 113 ? 2.727 6.748 1.434 1.00 91.25 113 SER A C 1
ATOM 920 O O . SER A 1 113 ? 2.339 5.593 1.227 1.00 91.25 113 SER A O 1
ATOM 922 N N . SER A 1 114 ? 3.080 7.560 0.433 1.00 89.62 114 SER A N 1
ATOM 923 C CA . SER A 1 114 ? 3.202 7.091 -0.953 1.00 89.62 114 SER A CA 1
ATOM 924 C C . SER A 1 114 ? 4.214 5.952 -1.066 1.00 89.62 114 SER A C 1
ATOM 926 O O . SER A 1 114 ? 3.925 4.965 -1.732 1.00 89.62 114 SER A O 1
ATOM 928 N N . ALA A 1 115 ? 5.335 6.035 -0.341 1.00 90.31 115 ALA A N 1
ATOM 929 C CA . ALA A 1 115 ? 6.359 4.994 -0.299 1.00 90.31 115 ALA A CA 1
ATOM 930 C C . ALA A 1 115 ? 5.791 3.632 0.134 1.00 90.31 115 ALA A C 1
ATOM 932 O O . ALA A 1 115 ? 6.016 2.635 -0.551 1.00 90.31 115 ALA A O 1
ATOM 933 N N . PHE A 1 116 ? 4.983 3.596 1.201 1.00 92.31 116 PHE A N 1
ATOM 934 C CA . PHE A 1 116 ? 4.315 2.370 1.647 1.00 92.31 116 PHE A CA 1
ATOM 935 C C . PHE A 1 116 ? 3.384 1.803 0.563 1.00 92.31 116 PHE A C 1
ATOM 937 O O . PHE A 1 116 ? 3.367 0.596 0.308 1.00 92.31 116 PHE A O 1
ATOM 944 N N . ILE A 1 117 ? 2.604 2.665 -0.098 1.00 92.75 117 ILE A N 1
ATOM 945 C CA . ILE A 1 117 ? 1.678 2.254 -1.165 1.00 92.75 117 ILE A CA 1
ATOM 946 C C . ILE A 1 117 ? 2.452 1.693 -2.367 1.00 92.75 117 ILE A C 1
ATOM 948 O O . ILE A 1 117 ? 2.070 0.644 -2.889 1.00 92.75 117 ILE A O 1
ATOM 952 N N . THR A 1 118 ? 3.532 2.357 -2.785 1.00 91.69 118 THR A N 1
ATOM 953 C CA . THR A 1 118 ? 4.402 1.920 -3.883 1.00 91.69 118 THR A CA 1
ATOM 954 C C . THR A 1 118 ? 5.051 0.574 -3.578 1.00 91.69 118 THR A C 1
ATOM 956 O O . THR A 1 118 ? 4.990 -0.327 -4.411 1.00 91.69 118 THR A O 1
ATOM 959 N N . GLU A 1 119 ? 5.645 0.396 -2.397 1.00 92.31 119 GLU A N 1
ATOM 960 C CA . GLU A 1 119 ? 6.314 -0.857 -2.029 1.00 92.31 119 GLU A CA 1
ATOM 961 C C . GLU A 1 119 ? 5.339 -2.042 -2.078 1.00 92.31 119 GLU A C 1
ATOM 963 O O . GLU A 1 119 ? 5.620 -3.097 -2.656 1.00 92.31 119 GLU A O 1
ATOM 968 N N . ASN A 1 120 ? 4.129 -1.845 -1.551 1.00 93.62 120 ASN A N 1
ATOM 969 C CA . ASN A 1 120 ? 3.087 -2.861 -1.623 1.00 93.62 120 ASN A CA 1
ATOM 970 C C . ASN A 1 120 ? 2.578 -3.074 -3.057 1.00 93.62 120 ASN A C 1
ATOM 972 O O . ASN A 1 120 ? 2.189 -4.194 -3.396 1.00 93.62 120 ASN A O 1
ATOM 976 N N . LEU A 1 121 ? 2.572 -2.039 -3.908 1.00 94.69 121 LEU A N 1
ATOM 977 C CA . LEU A 1 121 ? 2.213 -2.163 -5.324 1.00 94.69 121 LEU A CA 1
ATOM 978 C C . LEU A 1 121 ? 3.235 -3.032 -6.059 1.00 94.69 121 LEU A C 1
ATOM 980 O O . LEU A 1 121 ? 2.831 -3.966 -6.747 1.00 94.69 121 LEU A O 1
ATOM 984 N N . VAL A 1 122 ? 4.529 -2.767 -5.863 1.00 93.81 122 VAL A N 1
ATOM 985 C CA . VAL A 1 122 ? 5.633 -3.577 -6.397 1.00 93.81 122 VAL A CA 1
ATOM 986 C C . VAL A 1 122 ? 5.458 -5.039 -5.992 1.00 93.81 122 VAL A C 1
ATOM 988 O O . VAL A 1 122 ? 5.329 -5.904 -6.856 1.00 93.81 122 VAL A O 1
ATOM 991 N N . SER A 1 123 ? 5.324 -5.306 -4.691 1.00 92.88 123 SER A N 1
ATOM 992 C CA . SER A 1 123 ? 5.145 -6.665 -4.164 1.00 92.88 123 SER A CA 1
ATOM 993 C C . SER A 1 123 ? 3.894 -7.353 -4.728 1.00 92.88 123 SER A C 1
ATOM 995 O O . SER A 1 123 ? 3.911 -8.545 -5.045 1.00 92.88 123 SER A O 1
ATOM 997 N N . ALA A 1 124 ? 2.789 -6.619 -4.899 1.00 93.00 124 ALA A N 1
ATOM 998 C CA . ALA A 1 124 ? 1.573 -7.157 -5.500 1.00 93.00 124 ALA A CA 1
ATOM 999 C C . ALA A 1 124 ? 1.758 -7.512 -6.983 1.00 93.00 124 ALA A C 1
ATOM 1001 O O . ALA A 1 124 ? 1.238 -8.540 -7.420 1.00 93.00 124 ALA A O 1
ATOM 1002 N N . VAL A 1 125 ? 2.480 -6.687 -7.743 1.00 95.12 125 VAL A N 1
ATOM 1003 C CA . VAL A 1 125 ? 2.779 -6.926 -9.160 1.00 95.12 125 VAL A CA 1
ATOM 1004 C C . VAL A 1 125 ? 3.708 -8.130 -9.321 1.00 95.12 125 VAL A C 1
ATOM 1006 O O . VAL A 1 125 ? 3.367 -9.051 -10.058 1.00 95.12 125 VAL A O 1
ATOM 1009 N N . GLU A 1 126 ? 4.805 -8.188 -8.565 1.00 92.81 126 GLU A N 1
ATOM 1010 C CA . GLU A 1 126 ? 5.775 -9.295 -8.602 1.00 92.81 126 GLU A CA 1
ATOM 1011 C C . GLU A 1 126 ? 5.146 -10.646 -8.236 1.00 92.81 126 GLU A C 1
ATOM 1013 O O . GLU A 1 126 ? 5.503 -11.686 -8.786 1.00 92.81 126 GLU A O 1
ATOM 1018 N N . ARG A 1 127 ? 4.158 -10.642 -7.335 1.00 90.94 127 ARG A N 1
ATOM 1019 C CA . ARG A 1 127 ? 3.403 -11.843 -6.937 1.00 90.94 127 ARG A CA 1
ATOM 1020 C C . ARG A 1 127 ? 2.230 -12.169 -7.868 1.00 90.94 127 ARG A C 1
ATOM 1022 O O . ARG A 1 127 ? 1.484 -13.109 -7.594 1.00 90.94 127 ARG A O 1
ATOM 1029 N N . GLY A 1 128 ? 1.997 -11.383 -8.920 1.00 90.88 128 GLY A N 1
ATOM 1030 C CA . GLY A 1 128 ? 0.865 -11.565 -9.834 1.00 90.88 128 GLY A CA 1
ATOM 1031 C C . GLY A 1 128 ? -0.507 -11.320 -9.190 1.00 90.88 128 GLY A C 1
ATOM 1032 O O . GLY A 1 128 ? -1.537 -11.782 -9.686 1.00 90.88 128 GLY A O 1
ATOM 1033 N N . HIS A 1 129 ? -0.569 -10.596 -8.071 1.00 91.19 129 HIS A N 1
ATOM 1034 C CA . HIS A 1 129 ? -1.806 -10.274 -7.361 1.00 91.19 129 HIS A CA 1
ATOM 1035 C C . HIS A 1 129 ? -2.548 -9.099 -8.028 1.00 91.19 129 HIS A C 1
ATOM 1037 O O . HIS A 1 129 ? -2.735 -8.043 -7.423 1.00 91.19 129 HIS A O 1
ATOM 1043 N N . VAL A 1 130 ? -3.029 -9.291 -9.262 1.00 90.62 130 VAL A N 1
ATOM 1044 C CA . VAL A 1 130 ? -3.596 -8.229 -10.125 1.00 90.62 130 VAL A CA 1
ATOM 1045 C C . VAL A 1 130 ? -4.640 -7.354 -9.417 1.00 90.62 130 VAL A C 1
ATOM 1047 O O . VAL A 1 130 ? -4.526 -6.134 -9.416 1.00 90.62 130 VAL A O 1
ATOM 1050 N N . GLY A 1 131 ? -5.624 -7.949 -8.732 1.00 90.62 131 GLY A N 1
ATOM 1051 C CA . GLY A 1 131 ? -6.664 -7.169 -8.041 1.00 90.62 131 GLY A CA 1
ATOM 1052 C C . GLY A 1 131 ? -6.139 -6.304 -6.884 1.00 90.62 131 GLY A C 1
ATOM 1053 O O . GLY A 1 131 ? -6.720 -5.262 -6.570 1.00 90.62 131 GLY A O 1
ATOM 1054 N N . MET A 1 132 ? -5.038 -6.719 -6.248 1.00 91.19 132 MET A N 1
ATOM 1055 C CA . MET A 1 132 ? -4.357 -5.925 -5.224 1.00 91.19 132 MET A CA 1
ATOM 1056 C C . MET A 1 132 ? -3.584 -4.778 -5.873 1.00 91.19 132 MET A C 1
ATOM 1058 O O . MET A 1 132 ? -3.752 -3.631 -5.462 1.00 91.19 132 MET A O 1
ATOM 1062 N N . ALA A 1 133 ? -2.821 -5.077 -6.929 1.00 93.81 133 ALA A N 1
ATOM 1063 C CA . ALA A 1 133 ? -2.084 -4.083 -7.701 1.00 93.81 133 ALA A CA 1
ATOM 1064 C C . ALA A 1 133 ? -3.015 -2.989 -8.251 1.00 93.81 133 ALA A C 1
ATOM 1066 O O . ALA A 1 133 ? -2.723 -1.804 -8.112 1.00 93.81 133 ALA A O 1
ATOM 1067 N N . ASP A 1 134 ? -4.192 -3.350 -8.772 1.00 93.19 134 ASP A N 1
ATOM 1068 C CA . ASP A 1 134 ? -5.188 -2.378 -9.239 1.00 93.19 134 ASP A CA 1
ATOM 1069 C C . ASP A 1 134 ? -5.758 -1.521 -8.102 1.00 93.19 134 ASP A C 1
ATOM 1071 O O . ASP A 1 134 ? -6.050 -0.339 -8.295 1.00 93.19 134 ASP A O 1
ATOM 1075 N N . THR A 1 135 ? -5.937 -2.099 -6.910 1.00 92.50 135 THR A N 1
ATOM 1076 C CA . THR A 1 135 ? -6.432 -1.359 -5.738 1.00 92.50 135 THR A CA 1
ATOM 1077 C C . THR A 1 135 ? -5.395 -0.338 -5.263 1.00 92.50 135 THR A C 1
ATOM 1079 O O . THR A 1 135 ? -5.744 0.817 -5.020 1.00 92.50 135 THR A O 1
ATOM 1082 N N . LEU A 1 136 ? -4.125 -0.738 -5.195 1.00 93.31 136 LEU A N 1
ATOM 1083 C CA . LEU A 1 136 ? -3.006 0.125 -4.813 1.00 93.31 136 LEU A CA 1
ATOM 1084 C C . LEU A 1 136 ? -2.728 1.204 -5.864 1.00 93.31 136 LEU A C 1
ATOM 1086 O O . LEU A 1 136 ? -2.612 2.376 -5.520 1.00 93.31 136 LEU A O 1
ATOM 1090 N N . TYR A 1 137 ? -2.738 0.849 -7.150 1.00 94.25 137 TYR A N 1
ATOM 1091 C CA . TYR A 1 137 ? -2.610 1.805 -8.252 1.00 94.25 137 TYR A CA 1
ATOM 1092 C C . TYR A 1 137 ? -3.715 2.868 -8.220 1.00 94.25 137 TYR A C 1
ATOM 1094 O O . TYR A 1 137 ? -3.430 4.048 -8.392 1.00 94.25 137 TYR A O 1
ATOM 1102 N N . LYS A 1 138 ? -4.974 2.491 -7.947 1.00 92.31 138 LYS A N 1
ATOM 1103 C CA . LYS A 1 138 ? -6.073 3.466 -7.803 1.00 92.31 138 LYS A CA 1
ATOM 1104 C C . LYS A 1 138 ? -5.837 4.447 -6.658 1.00 92.31 138 LYS A C 1
ATOM 1106 O O . LYS A 1 138 ? -6.207 5.609 -6.795 1.00 92.31 138 LYS A O 1
ATOM 1111 N N . LYS A 1 139 ? -5.247 3.981 -5.554 1.00 90.69 139 LYS A N 1
ATOM 1112 C CA . LYS A 1 139 ? -4.867 4.845 -4.435 1.00 90.69 139 LYS A CA 1
ATOM 1113 C C . LYS A 1 139 ? -3.718 5.773 -4.830 1.00 90.69 139 LYS A C 1
ATOM 1115 O O . LYS A 1 139 ? -3.811 6.956 -4.552 1.00 90.69 139 LYS A O 1
ATOM 1120 N N . LEU A 1 140 ? -2.686 5.270 -5.504 1.00 89.25 140 LEU A N 1
ATOM 1121 C CA . LEU A 1 140 ? -1.532 6.072 -5.923 1.00 89.25 140 LEU A CA 1
ATOM 1122 C C . LEU A 1 140 ? -1.911 7.134 -6.970 1.00 89.25 140 LEU A C 1
ATOM 1124 O O . LEU A 1 140 ? -1.504 8.287 -6.868 1.00 89.25 140 LEU A O 1
ATOM 1128 N N . ARG A 1 141 ? -2.791 6.777 -7.913 1.00 87.81 141 ARG A N 1
ATOM 1129 C CA . ARG A 1 141 ? -3.309 7.649 -8.979 1.00 87.81 141 ARG A CA 1
ATOM 1130 C C . ARG A 1 141 ? -4.079 8.878 -8.478 1.00 87.81 141 ARG A C 1
ATOM 1132 O O . ARG A 1 141 ? -4.390 9.758 -9.278 1.00 87.81 141 ARG A O 1
ATOM 1139 N N . THR A 1 142 ? -4.377 9.001 -7.182 1.00 82.69 142 THR A N 1
ATOM 1140 C CA . THR A 1 142 ? -4.854 10.287 -6.643 1.00 82.69 142 THR A CA 1
ATOM 1141 C C . THR A 1 142 ? -3.832 11.412 -6.849 1.00 82.69 142 THR A C 1
ATOM 1143 O O . THR A 1 142 ? -4.220 12.573 -6.807 1.00 82.69 142 THR A O 1
ATOM 1146 N N . SER A 1 143 ? -2.563 11.076 -7.120 1.00 78.19 143 SER A N 1
ATOM 1147 C CA . SER A 1 143 ? -1.544 11.975 -7.661 1.00 78.19 143 SER A CA 1
ATOM 1148 C C . SER A 1 143 ? -0.953 11.385 -8.949 1.00 78.19 143 SER A C 1
ATOM 1150 O O . SER A 1 143 ? -0.323 10.328 -8.922 1.00 78.19 143 SER A O 1
ATOM 1152 N N . CYS A 1 144 ? -1.174 12.040 -10.093 1.00 76.94 144 CYS A N 1
ATOM 1153 C CA . CYS A 1 144 ? -0.651 11.572 -11.384 1.00 76.94 144 CYS A CA 1
ATOM 1154 C C . CYS A 1 144 ? 0.883 11.619 -11.444 1.00 76.94 144 CYS A C 1
ATOM 1156 O O . CYS A 1 144 ? 1.485 10.719 -12.027 1.00 76.94 144 CYS A O 1
ATOM 1158 N N . ASP A 1 145 ? 1.499 12.619 -10.811 1.00 87.81 145 ASP A N 1
ATOM 1159 C CA . ASP A 1 145 ? 2.952 12.823 -10.835 1.00 87.81 145 ASP A CA 1
ATOM 1160 C C . ASP A 1 145 ? 3.685 11.650 -10.177 1.00 87.81 145 ASP A C 1
ATOM 1162 O O . ASP A 1 145 ? 4.659 11.140 -10.726 1.00 87.81 145 ASP A O 1
ATOM 1166 N N . LEU A 1 146 ? 3.122 11.107 -9.089 1.00 89.31 146 LEU A N 1
ATOM 1167 C CA . LEU A 1 146 ? 3.675 9.926 -8.422 1.00 89.31 146 LEU A CA 1
ATOM 1168 C C . LEU A 1 146 ? 3.716 8.700 -9.344 1.00 89.31 146 LEU A C 1
ATOM 1170 O O . LEU A 1 146 ? 4.650 7.914 -9.273 1.00 89.31 146 LEU A O 1
ATOM 1174 N N . ILE A 1 147 ? 2.735 8.512 -10.234 1.00 94.12 147 ILE A N 1
ATOM 1175 C CA . ILE A 1 147 ? 2.746 7.368 -11.164 1.00 94.12 147 ILE A CA 1
ATOM 1176 C C . ILE A 1 147 ? 3.896 7.486 -12.170 1.00 94.12 147 ILE A C 1
ATOM 1178 O O . ILE A 1 147 ? 4.533 6.484 -12.497 1.00 94.12 147 ILE A O 1
ATOM 1182 N N . VAL A 1 148 ? 4.156 8.698 -12.660 1.00 94.81 148 VAL A N 1
ATOM 1183 C CA . VAL A 1 148 ? 5.246 8.977 -13.602 1.00 94.81 148 VAL A CA 1
ATOM 1184 C C . VAL A 1 148 ? 6.601 8.798 -12.919 1.00 94.81 148 VAL A C 1
ATOM 1186 O O . VAL A 1 148 ? 7.475 8.125 -13.470 1.00 94.81 148 VAL A O 1
ATOM 1189 N N . GLU A 1 149 ? 6.758 9.340 -11.711 1.00 94.19 149 GLU A N 1
ATOM 1190 C CA . GLU A 1 149 ? 7.965 9.176 -10.896 1.00 94.19 149 GLU A CA 1
ATOM 1191 C C . GLU A 1 149 ? 8.256 7.700 -10.613 1.00 94.19 149 GLU A C 1
ATOM 1193 O O . GLU A 1 149 ? 9.369 7.235 -10.862 1.00 94.19 149 GLU A O 1
ATOM 1198 N N . GLU A 1 150 ? 7.252 6.933 -10.181 1.00 94.62 150 GLU A N 1
ATOM 1199 C CA . GLU A 1 150 ? 7.422 5.507 -9.894 1.00 94.62 150 GLU A CA 1
ATOM 1200 C C . GLU A 1 150 ? 7.726 4.684 -11.149 1.00 94.62 150 GLU A C 1
ATOM 1202 O O . GLU A 1 150 ? 8.474 3.711 -11.082 1.00 94.62 150 GLU A O 1
ATOM 1207 N N . PHE A 1 151 ? 7.219 5.082 -12.318 1.00 96.69 151 PHE A N 1
ATOM 1208 C CA . PHE A 1 151 ? 7.582 4.439 -13.581 1.00 96.69 151 PHE A CA 1
ATOM 1209 C C . PHE A 1 151 ? 9.056 4.666 -13.944 1.00 96.69 151 PHE A C 1
ATOM 1211 O O . PHE A 1 151 ? 9.758 3.728 -14.321 1.00 96.69 151 PHE A O 1
ATOM 1218 N N . ILE A 1 152 ? 9.555 5.897 -13.805 1.00 97.19 152 ILE A N 1
ATOM 1219 C CA . ILE A 1 152 ? 10.965 6.225 -14.073 1.00 97.19 152 ILE A CA 1
ATOM 1220 C C . ILE A 1 152 ? 11.880 5.552 -13.040 1.00 97.19 152 ILE A C 1
ATOM 1222 O O . ILE A 1 152 ? 12.933 5.007 -13.389 1.00 97.19 152 ILE A O 1
ATOM 1226 N N . LYS A 1 153 ? 11.464 5.531 -11.771 1.00 96.00 153 LYS A N 1
ATOM 1227 C CA . LYS A 1 153 ? 12.182 4.845 -10.697 1.00 96.00 153 LYS A CA 1
ATOM 1228 C C . LYS A 1 153 ? 12.238 3.339 -10.931 1.00 96.00 153 LYS A C 1
ATOM 1230 O O . LYS A 1 153 ? 13.321 2.769 -10.882 1.00 96.00 153 LYS A O 1
ATOM 1235 N N . ALA A 1 154 ? 11.127 2.706 -11.308 1.00 96.44 154 ALA A N 1
ATOM 1236 C CA . ALA A 1 154 ? 11.106 1.295 -11.689 1.00 96.44 154 ALA A CA 1
ATOM 1237 C C . ALA A 1 154 ? 12.105 0.995 -12.816 1.00 96.44 154 ALA A C 1
ATOM 1239 O O . ALA A 1 154 ? 12.792 -0.027 -12.782 1.00 96.44 154 ALA A O 1
ATOM 1240 N N . ALA A 1 155 ? 12.239 1.904 -13.786 1.00 97.88 155 ALA A N 1
ATOM 1241 C CA . ALA A 1 155 ? 13.198 1.744 -14.871 1.00 97.88 155 ALA A CA 1
ATOM 1242 C C . ALA A 1 155 ? 14.653 1.859 -14.391 1.00 97.88 155 ALA A C 1
ATOM 1244 O O . ALA A 1 155 ? 15.514 1.103 -14.837 1.00 97.88 155 ALA A O 1
ATOM 1245 N N . THR A 1 156 ? 14.905 2.772 -13.453 1.00 97.75 156 THR A N 1
ATOM 1246 C CA . THR A 1 156 ? 16.205 2.982 -12.795 1.00 97.75 156 THR A CA 1
ATOM 1247 C C . THR A 1 156 ? 16.610 1.779 -11.941 1.00 97.75 156 THR A C 1
ATOM 1249 O O . THR A 1 156 ? 17.752 1.318 -12.001 1.00 97.75 156 THR A O 1
ATOM 1252 N N . ASP A 1 157 ? 15.661 1.222 -11.191 1.00 95.75 157 ASP A N 1
ATOM 1253 C CA . ASP A 1 157 ? 15.882 0.119 -10.254 1.00 95.75 157 ASP A CA 1
ATOM 1254 C C . ASP A 1 157 ? 15.921 -1.250 -10.950 1.00 95.75 157 ASP A C 1
ATOM 1256 O O . ASP A 1 157 ? 16.414 -2.223 -10.381 1.00 95.75 157 ASP A O 1
ATOM 1260 N N . GLY A 1 158 ? 15.458 -1.337 -12.201 1.00 96.00 158 GLY A N 1
ATOM 1261 C CA . GLY A 1 158 ? 15.408 -2.593 -12.949 1.00 96.00 158 GLY A CA 1
ATOM 1262 C C . GLY A 1 158 ? 14.117 -3.394 -12.745 1.00 96.00 158 GLY A C 1
ATOM 1263 O O . GLY A 1 158 ? 14.086 -4.583 -13.057 1.00 96.00 158 GLY A O 1
ATOM 1264 N N . ASN A 1 159 ? 13.049 -2.782 -12.226 1.00 95.38 159 ASN A N 1
ATOM 1265 C CA . ASN A 1 159 ? 11.789 -3.464 -11.929 1.00 95.38 159 ASN A CA 1
ATOM 1266 C C . ASN A 1 159 ? 10.923 -3.648 -13.188 1.00 95.38 159 ASN A C 1
ATOM 1268 O O . ASN A 1 159 ? 9.994 -2.887 -13.467 1.00 95.38 159 ASN A O 1
ATOM 1272 N N . ILE A 1 160 ? 11.238 -4.689 -13.960 1.00 95.12 160 ILE A N 1
ATOM 1273 C CA . ILE A 1 160 ? 10.581 -5.004 -15.238 1.00 95.12 160 ILE A CA 1
ATOM 1274 C C . ILE A 1 160 ? 9.078 -5.257 -15.073 1.00 95.12 160 ILE A C 1
ATOM 1276 O O . ILE A 1 160 ? 8.291 -4.837 -15.922 1.00 95.12 160 ILE A O 1
ATOM 1280 N N . GLU A 1 161 ? 8.663 -5.940 -14.007 1.00 95.00 161 GLU A N 1
ATOM 1281 C CA . GLU A 1 161 ? 7.254 -6.296 -13.822 1.00 95.00 161 GLU A CA 1
ATOM 1282 C C . GLU A 1 161 ? 6.404 -5.060 -13.514 1.00 95.00 161 GLU A C 1
ATOM 1284 O O . GLU A 1 161 ? 5.334 -4.886 -14.107 1.00 95.00 161 GLU A O 1
ATOM 1289 N N . LEU A 1 162 ? 6.913 -4.135 -12.691 1.00 95.31 162 LEU A N 1
ATOM 1290 C CA . LEU A 1 162 ? 6.249 -2.851 -12.475 1.00 95.31 162 LEU A CA 1
ATOM 1291 C C . LEU A 1 162 ? 6.197 -2.014 -13.765 1.00 95.31 162 LEU A C 1
ATOM 1293 O O . LEU A 1 162 ? 5.154 -1.425 -14.055 1.00 95.31 162 LEU A O 1
ATOM 1297 N N . ILE A 1 163 ? 7.260 -2.017 -14.580 1.00 96.50 163 ILE A N 1
ATOM 1298 C CA . ILE A 1 163 ? 7.269 -1.350 -15.894 1.00 96.50 163 ILE A CA 1
ATOM 1299 C C . ILE A 1 163 ? 6.173 -1.903 -16.802 1.00 96.50 163 ILE A C 1
ATOM 1301 O O . ILE A 1 163 ? 5.364 -1.132 -17.321 1.00 96.50 163 ILE A O 1
ATOM 1305 N N . LYS A 1 164 ? 6.089 -3.227 -16.969 1.00 94.62 164 LYS A N 1
ATOM 1306 C CA . LYS A 1 164 ? 5.037 -3.856 -17.782 1.00 94.62 164 LYS A CA 1
ATOM 1307 C C . LYS A 1 164 ? 3.652 -3.469 -17.271 1.00 94.62 164 LYS A C 1
ATOM 1309 O O . LYS A 1 164 ? 2.815 -3.029 -18.058 1.00 94.62 164 LYS A O 1
ATOM 1314 N N . TYR A 1 165 ? 3.430 -3.562 -15.960 1.00 96.06 165 TYR A N 1
ATOM 1315 C CA . TYR A 1 165 ? 2.147 -3.235 -15.340 1.00 96.06 165 TYR A CA 1
ATOM 1316 C C . TYR A 1 165 ? 1.731 -1.768 -15.549 1.00 96.06 165 TYR A C 1
ATOM 1318 O O . TYR A 1 165 ? 0.568 -1.491 -15.860 1.00 96.06 165 TYR A O 1
ATOM 1326 N N . LEU A 1 166 ? 2.660 -0.822 -15.388 1.00 95.62 166 LEU A N 1
ATOM 1327 C CA . LEU A 1 166 ? 2.387 0.610 -15.517 1.00 95.62 166 LEU A CA 1
ATOM 1328 C C . LEU A 1 166 ? 2.353 1.094 -16.976 1.00 95.62 166 LEU A C 1
ATOM 1330 O O . LEU A 1 166 ? 1.647 2.054 -17.267 1.00 95.62 166 LEU A O 1
ATOM 1334 N N . SER A 1 167 ? 3.038 0.423 -17.907 1.00 94.94 167 SER A N 1
ATOM 1335 C CA . SER A 1 167 ? 3.174 0.853 -19.314 1.00 94.94 167 SER A CA 1
ATOM 1336 C C . SER A 1 167 ? 1.855 1.034 -20.076 1.00 94.94 167 SER A C 1
ATOM 1338 O O . SER A 1 167 ? 1.787 1.818 -21.027 1.00 94.94 167 SER A O 1
ATOM 1340 N N . VAL A 1 168 ? 0.812 0.319 -19.648 1.00 93.31 168 VAL A N 1
ATOM 1341 C CA . VAL A 1 168 ? -0.543 0.357 -20.218 1.00 93.31 168 VAL A CA 1
ATOM 1342 C C . VAL A 1 168 ? -1.464 1.348 -19.502 1.00 93.31 168 VAL A C 1
ATOM 1344 O O . VAL A 1 168 ? -2.637 1.482 -19.853 1.00 93.31 168 VAL A O 1
ATOM 1347 N N . LYS A 1 169 ? -0.977 2.017 -18.453 1.00 94.06 169 LYS A N 1
ATOM 1348 C CA . LYS A 1 169 ? -1.745 3.009 -17.701 1.00 94.06 169 LYS A CA 1
ATOM 1349 C C . LYS A 1 169 ? -1.651 4.357 -18.415 1.00 94.06 169 LYS A C 1
ATOM 1351 O O . LYS A 1 169 ? -0.609 4.734 -18.941 1.00 94.06 169 LYS A O 1
ATOM 1356 N N . ARG A 1 170 ? -2.762 5.094 -18.429 1.00 91.69 170 ARG A N 1
ATOM 1357 C CA . ARG A 1 170 ? -2.930 6.337 -19.207 1.00 91.69 170 ARG A CA 1
ATOM 1358 C C . ARG A 1 170 ? -1.945 7.452 -18.836 1.00 91.69 170 ARG A C 1
ATOM 1360 O O . ARG A 1 170 ? -1.756 8.367 -19.625 1.00 91.69 170 ARG A O 1
ATOM 1367 N N . GLU A 1 171 ? -1.389 7.408 -17.627 1.00 93.94 171 GLU A N 1
ATOM 1368 C CA . GLU A 1 171 ? -0.419 8.385 -17.133 1.00 93.94 171 GLU A CA 1
ATOM 1369 C C . GLU A 1 171 ? 0.940 8.245 -17.841 1.00 93.94 171 GLU A C 1
ATOM 1371 O O . GLU A 1 171 ? 1.704 9.204 -17.894 1.00 93.94 171 GLU A O 1
ATOM 1376 N N . ILE A 1 172 ? 1.234 7.077 -18.425 1.00 95.12 172 ILE A N 1
ATOM 1377 C CA . ILE A 1 172 ? 2.514 6.792 -19.075 1.00 95.12 172 ILE A CA 1
ATOM 1378 C C . ILE A 1 172 ? 2.433 7.145 -20.560 1.00 95.12 172 ILE A C 1
ATOM 1380 O O . ILE A 1 172 ? 1.989 6.354 -21.395 1.00 95.12 172 ILE A O 1
ATOM 1384 N N . ASN A 1 173 ? 2.886 8.352 -20.891 1.00 94.31 173 ASN A N 1
ATOM 1385 C CA . ASN A 1 173 ? 2.956 8.846 -22.263 1.00 94.31 173 ASN A CA 1
ATOM 1386 C C . ASN A 1 173 ? 4.343 8.593 -22.900 1.00 94.31 173 ASN A C 1
ATOM 1388 O O . ASN A 1 173 ? 5.255 8.042 -22.279 1.00 94.31 173 ASN A O 1
ATOM 1392 N N . ARG A 1 174 ? 4.510 9.000 -24.165 1.00 94.06 174 ARG A N 1
ATOM 1393 C CA . ARG A 1 174 ? 5.766 8.819 -24.914 1.00 94.06 174 ARG A CA 1
ATOM 1394 C C . ARG A 1 174 ? 6.967 9.491 -24.244 1.00 94.06 174 ARG A C 1
ATOM 1396 O O . ARG A 1 174 ? 8.041 8.902 -24.233 1.00 94.06 174 ARG A O 1
ATOM 1403 N N . GLU A 1 175 ? 6.800 10.695 -23.711 1.00 95.25 175 GLU A N 1
ATOM 1404 C CA . GLU A 1 175 ? 7.873 11.434 -23.041 1.00 95.25 175 GLU A CA 1
ATOM 1405 C C . GLU A 1 175 ? 8.324 10.700 -21.777 1.00 95.25 175 GLU A C 1
ATOM 1407 O O . GLU A 1 175 ? 9.506 10.402 -21.633 1.00 95.25 175 GLU A O 1
ATOM 1412 N N . THR A 1 176 ? 7.379 10.275 -20.934 1.00 96.25 176 THR A N 1
ATOM 1413 C CA . THR A 1 176 ? 7.663 9.452 -19.751 1.00 96.25 176 THR A CA 1
ATOM 1414 C C . THR A 1 176 ? 8.426 8.175 -20.110 1.00 96.25 176 THR A C 1
ATOM 1416 O O . THR A 1 176 ? 9.390 7.819 -19.431 1.00 96.25 176 THR A O 1
ATOM 1419 N N . ARG A 1 177 ? 8.042 7.494 -21.200 1.00 96.50 177 ARG A N 1
ATOM 1420 C CA . ARG A 1 177 ? 8.749 6.297 -21.688 1.00 96.50 177 ARG A CA 1
ATOM 1421 C C . ARG A 1 177 ? 10.179 6.600 -22.130 1.00 96.50 177 ARG A C 1
ATOM 1423 O O . ARG A 1 177 ? 11.069 5.808 -21.837 1.00 96.50 177 ARG A O 1
ATOM 1430 N N . LEU A 1 178 ? 10.410 7.723 -22.810 1.00 96.69 178 LEU A N 1
ATOM 1431 C CA . LEU A 1 178 ? 11.752 8.136 -23.230 1.00 96.69 178 LEU A CA 1
ATOM 1432 C C . LEU A 1 178 ? 12.639 8.471 -22.028 1.00 96.69 178 LEU A C 1
ATOM 1434 O O . LEU A 1 178 ? 13.788 8.033 -21.990 1.00 96.69 178 LEU A O 1
ATOM 1438 N N . THR A 1 179 ? 12.099 9.168 -21.028 1.00 97.88 179 THR A N 1
ATOM 1439 C CA . THR A 1 179 ? 12.815 9.453 -19.779 1.00 97.88 179 THR A CA 1
ATOM 1440 C C . THR A 1 179 ? 13.170 8.163 -19.045 1.00 97.88 179 THR A C 1
ATOM 1442 O O . THR A 1 179 ? 14.331 7.953 -18.708 1.00 97.88 179 THR A O 1
ATOM 1445 N N . ALA A 1 180 ? 12.212 7.247 -18.882 1.00 97.94 180 ALA A N 1
ATOM 1446 C CA . ALA A 1 180 ? 12.454 5.940 -18.273 1.00 97.94 180 ALA A CA 1
ATOM 1447 C C . ALA A 1 180 ? 13.509 5.120 -19.041 1.00 97.94 180 ALA A C 1
ATOM 1449 O O . ALA A 1 180 ? 14.370 4.491 -18.428 1.00 97.94 180 ALA A O 1
ATOM 1450 N N . LEU A 1 181 ? 13.483 5.160 -20.378 1.00 97.94 181 LEU A N 1
ATOM 1451 C CA . LEU A 1 181 ? 14.466 4.490 -21.231 1.00 97.94 181 LEU A CA 1
ATOM 1452 C C . LEU A 1 181 ? 15.876 5.059 -21.025 1.00 97.94 181 LEU A C 1
ATOM 1454 O O . LEU A 1 181 ? 16.830 4.289 -20.907 1.00 97.94 181 LEU A O 1
ATOM 1458 N N . ALA A 1 182 ? 16.006 6.387 -20.962 1.00 98.00 182 ALA A N 1
ATOM 1459 C CA . ALA A 1 182 ? 17.273 7.054 -20.686 1.00 98.00 182 ALA A CA 1
ATOM 1460 C C . ALA A 1 182 ? 17.797 6.692 -19.288 1.00 98.00 182 ALA A C 1
ATOM 1462 O O . ALA A 1 182 ? 18.950 6.282 -19.159 1.00 98.00 182 ALA A O 1
ATOM 1463 N N . SER A 1 183 ? 16.940 6.744 -18.262 1.00 98.06 183 SER A N 1
ATOM 1464 C CA . SER A 1 183 ? 17.291 6.347 -16.895 1.00 98.06 183 SER A CA 1
ATOM 1465 C C . SER A 1 183 ? 17.743 4.887 -16.815 1.00 98.06 183 SER A C 1
ATOM 1467 O O . SER A 1 183 ? 18.779 4.604 -16.216 1.00 98.06 183 SER A O 1
ATOM 1469 N N . ALA A 1 184 ? 17.028 3.961 -17.459 1.00 98.19 184 ALA A N 1
ATOM 1470 C CA . ALA A 1 184 ? 17.408 2.551 -17.509 1.00 98.19 184 ALA A CA 1
ATOM 1471 C C . ALA A 1 184 ? 18.776 2.347 -18.179 1.00 98.19 184 ALA A C 1
A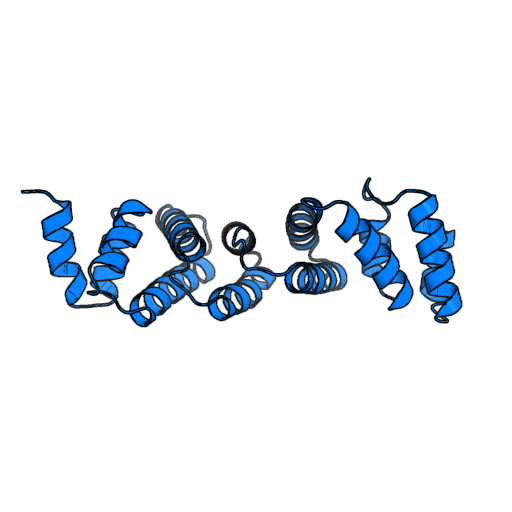TOM 1473 O O . ALA A 1 184 ? 19.618 1.624 -17.648 1.00 98.19 184 ALA A O 1
ATOM 1474 N N . ALA A 1 185 ? 19.023 3.014 -19.312 1.00 97.81 185 ALA A N 1
ATOM 1475 C CA . ALA A 1 185 ? 20.287 2.919 -20.038 1.00 97.81 185 ALA A CA 1
ATOM 1476 C C . ALA A 1 185 ? 21.466 3.473 -19.223 1.00 97.81 185 ALA A C 1
ATOM 1478 O O . ALA A 1 185 ? 22.504 2.822 -19.125 1.00 97.81 185 ALA A O 1
ATOM 1479 N N . MET A 1 186 ? 21.293 4.633 -18.582 1.00 97.94 186 MET A N 1
ATOM 1480 C CA . MET A 1 186 ? 22.318 5.235 -17.720 1.00 97.94 186 MET A CA 1
ATOM 1481 C C . MET A 1 186 ? 22.677 4.355 -16.516 1.00 97.94 186 MET A C 1
ATOM 1483 O O . MET A 1 186 ? 23.805 4.410 -16.038 1.00 97.94 186 MET A O 1
ATOM 1487 N N . ASN A 1 187 ? 21.735 3.536 -16.041 1.00 97.75 187 ASN A N 1
ATOM 1488 C CA . ASN A 1 187 ? 21.920 2.640 -14.898 1.00 97.75 187 ASN A CA 1
ATOM 1489 C C . ASN A 1 187 ? 22.223 1.183 -15.303 1.00 97.75 187 ASN A C 1
ATOM 1491 O O . ASN A 1 187 ? 22.177 0.292 -14.455 1.00 97.75 187 ASN A O 1
ATOM 1495 N N . GLY A 1 188 ? 22.506 0.913 -16.585 1.00 97.06 188 GLY A N 1
ATOM 1496 C CA . GLY A 1 188 ? 22.860 -0.430 -17.068 1.00 97.06 188 GLY A CA 1
ATOM 1497 C C . GLY A 1 188 ? 21.736 -1.465 -16.936 1.00 97.06 188 GLY A C 1
ATOM 1498 O O . GLY A 1 188 ? 21.993 -2.656 -16.767 1.00 97.06 188 GLY A O 1
ATOM 1499 N N . ARG A 1 189 ? 20.470 -1.033 -16.963 1.00 97.94 189 ARG A N 1
ATOM 1500 C CA . ARG A 1 189 ? 19.294 -1.912 -16.857 1.00 97.94 189 ARG A CA 1
ATOM 1501 C C . ARG A 1 189 ? 18.886 -2.448 -18.232 1.00 97.94 189 ARG A C 1
ATOM 1503 O O . ARG A 1 189 ? 17.800 -2.150 -18.726 1.00 97.94 189 ARG A O 1
ATOM 1510 N N . ASP A 1 190 ? 19.747 -3.248 -18.857 1.00 96.38 190 ASP A N 1
ATOM 1511 C CA . ASP A 1 190 ? 19.584 -3.699 -20.252 1.00 96.38 190 ASP A CA 1
ATOM 1512 C C . ASP A 1 190 ? 18.249 -4.404 -20.531 1.00 96.38 190 ASP A C 1
ATOM 1514 O O . ASP A 1 190 ? 17.615 -4.173 -21.562 1.00 96.38 190 ASP A O 1
ATOM 1518 N N . GLU A 1 191 ? 17.777 -5.232 -19.599 1.00 95.62 191 GLU A N 1
ATOM 1519 C CA . GLU A 1 191 ? 16.497 -5.933 -19.739 1.00 95.62 191 GLU A CA 1
ATOM 1520 C C . GLU A 1 191 ? 15.295 -4.975 -19.686 1.00 95.62 191 GLU A C 1
ATOM 1522 O O . GLU A 1 191 ? 14.329 -5.145 -20.433 1.00 95.62 191 GLU A O 1
ATOM 1527 N N . VAL A 1 192 ? 15.377 -3.903 -18.890 1.00 96.81 192 VAL A N 1
ATOM 1528 C CA . VAL A 1 192 ? 14.375 -2.826 -18.905 1.00 96.81 192 VAL A CA 1
ATOM 1529 C C . VAL A 1 192 ? 14.440 -2.049 -20.217 1.00 96.81 192 VAL A C 1
ATOM 1531 O O . VAL A 1 192 ? 13.398 -1.749 -20.793 1.00 96.81 192 VAL A O 1
ATOM 1534 N N . VAL A 1 193 ? 15.637 -1.751 -20.730 1.00 96.81 193 VAL A N 1
ATOM 1535 C CA . VAL A 1 193 ? 15.812 -1.067 -22.023 1.00 96.81 193 VAL A CA 1
ATOM 1536 C C . VAL A 1 193 ? 15.170 -1.872 -23.155 1.00 96.81 193 VAL A C 1
ATOM 1538 O O . VAL A 1 193 ? 14.466 -1.301 -23.991 1.00 96.81 193 VAL A O 1
ATOM 1541 N N . LYS A 1 194 ? 15.372 -3.196 -23.180 1.00 95.06 194 LYS A N 1
ATOM 1542 C CA . LYS A 1 194 ? 14.716 -4.096 -24.142 1.00 95.06 194 LYS A CA 1
ATOM 1543 C C . LYS A 1 194 ? 13.198 -4.072 -23.979 1.00 95.06 194 LYS A C 1
ATOM 1545 O O . LYS A 1 194 ? 12.495 -3.915 -24.975 1.00 95.06 194 LYS A O 1
ATOM 1550 N N . ALA A 1 195 ? 12.703 -4.174 -22.744 1.00 93.88 195 ALA A N 1
ATOM 1551 C CA . ALA A 1 195 ? 11.272 -4.141 -22.458 1.00 93.88 195 ALA A CA 1
ATOM 1552 C C . ALA A 1 195 ? 10.627 -2.825 -22.922 1.00 93.88 195 ALA A C 1
ATOM 1554 O O . ALA A 1 195 ? 9.652 -2.854 -23.661 1.00 93.88 195 ALA A O 1
ATOM 1555 N N . LEU A 1 196 ? 11.203 -1.673 -22.565 1.00 93.56 196 LEU A N 1
ATOM 1556 C CA . LEU A 1 196 ? 10.683 -0.350 -22.927 1.00 93.56 196 LEU A CA 1
ATOM 1557 C C . LEU A 1 196 ? 10.707 -0.073 -24.434 1.00 93.56 196 LEU A C 1
ATOM 1559 O O . LEU A 1 196 ? 9.839 0.643 -24.921 1.00 93.56 196 LEU A O 1
ATOM 1563 N N . LYS A 1 197 ? 11.665 -0.632 -25.184 1.00 90.94 197 LYS A N 1
ATOM 1564 C CA . LYS A 1 197 ? 11.691 -0.536 -26.656 1.00 90.94 197 LYS A CA 1
ATOM 1565 C C . LYS A 1 197 ? 10.612 -1.386 -27.334 1.00 90.94 197 LYS A C 1
ATOM 1567 O O . LYS A 1 197 ? 10.247 -1.088 -28.467 1.00 90.94 197 LYS A O 1
ATOM 1572 N N . GLY A 1 198 ? 10.151 -2.449 -26.674 1.00 82.81 198 GLY A N 1
ATOM 1573 C CA . GLY A 1 198 ? 9.117 -3.353 -27.181 1.00 82.81 198 GLY A CA 1
ATOM 1574 C C . GLY A 1 198 ? 7.677 -2.973 -26.807 1.00 82.81 198 GLY A C 1
ATOM 1575 O O . GLY A 1 198 ? 6.764 -3.680 -27.228 1.00 82.81 198 GLY A O 1
ATOM 1576 N N . LEU A 1 199 ? 7.475 -1.909 -26.017 1.00 78.38 199 LEU A N 1
ATOM 1577 C CA . LEU A 1 199 ? 6.183 -1.427 -25.491 1.00 78.38 199 LEU A CA 1
ATOM 1578 C C . LEU A 1 199 ? 5.667 -0.182 -26.224 1.00 78.38 199 LEU A C 1
ATOM 1580 O O . LEU A 1 199 ? 4.426 -0.022 -26.303 1.00 78.38 199 LEU A O 1
#

Organism: NCBI:txid221518

pLDDT: mean 85.38, std 12.36, range [46.41, 98.19]

Secondary structure (DSSP, 8-state):
--HHHHHHHHTTS-HHHHHHHHHH---HHHHHHHHHTS-S-HHHHHHHHHHHHHHHHH-SS--HHHHHHHHHHHHHHHTT-S-HHHHHHHHHHHTTTT-HHHHHHHHT-TT--HHHHHHHHHHHHHTT-HHHHHHHHHHHTTSHHHHHHHHHHHHHHT-HHHHHHHHTSTT--HHHHHHHHHHHHHTT-HHHHHHHHT-